Protein AF-A0A4S4K794-F1 (afdb_monomer_lite)

Organism: NCBI:txid98765

InterPro domains:
  IPR007219 Xylanolytic transcriptional activator, regulatory domain [PF04082] (13-177)
  IPR050987 ABC-transporter-regulating transcription factor-like [PTHR46910] (2-176)

pLDDT: mean 81.68, std 15.56, range [37.38, 98.31]

Secondary structure (DSSP, 8-state):
-PPPTTTHHHHHHHHHHHTTTTS--S-HHHHHHHHHTTGGGT-HHHHHHHHHHHHHHGGG---GGGSPPGGGGSS--PPP-------TTGGGGTTHHHHTT--HHHHTTSSSP-HHHHHHHHHHHHHHHTTT-HHHHHHHHHHHHHHHHHTTTT-GGGGTTS-HHHHHHHHHHHHHHHHHHHHHHHTT--

Radius of gyration: 17.16 Å; chains: 1; bounding box: 36×40×51 Å

Structure (mmCIF, N/CA/C/O backbone):
data_AF-A0A4S4K794-F1
#
_entry.id   AF-A0A4S4K794-F1
#
loop_
_atom_site.group_PDB
_atom_site.id
_atom_site.type_symbol
_atom_site.label_atom_id
_atom_site.label_alt_id
_atom_site.label_comp_id
_atom_site.label_asym_id
_atom_site.label_entity_id
_atom_site.label_seq_id
_atom_site.pdbx_PDB_ins_code
_atom_site.Cartn_x
_atom_site.Cartn_y
_atom_site.Cartn_z
_atom_site.occupancy
_atom_site.B_iso_or_equiv
_atom_site.auth_seq_id
_atom_site.auth_comp_id
_atom_site.auth_asym_id
_atom_site.auth_atom_id
_atom_site.pdbx_PDB_model_num
ATOM 1 N N . MET A 1 1 ? -5.290 -1.635 -13.253 1.00 85.88 1 MET A N 1
ATOM 2 C CA . MET A 1 1 ? -4.806 -3.000 -13.522 1.00 85.88 1 MET A CA 1
ATOM 3 C C . MET A 1 1 ? -3.869 -3.449 -12.411 1.00 85.88 1 MET A C 1
ATOM 5 O O . MET A 1 1 ? -3.012 -2.671 -11.993 1.00 85.88 1 MET A O 1
ATOM 9 N N . PHE A 1 2 ? -4.048 -4.679 -11.937 1.00 93.44 2 PHE A N 1
ATOM 10 C CA . PHE A 1 2 ? -3.121 -5.330 -11.009 1.00 93.44 2 PHE A CA 1
ATOM 11 C C . PHE A 1 2 ? -1.886 -5.866 -11.757 1.00 93.44 2 PHE A C 1
ATOM 13 O O . PHE A 1 2 ? -1.945 -5.990 -12.984 1.00 93.44 2 PHE A O 1
ATOM 20 N N . PRO A 1 3 ? -0.772 -6.159 -11.058 1.00 94.31 3 PRO A N 1
ATOM 21 C CA . PRO A 1 3 ? 0.341 -6.897 -11.652 1.00 94.31 3 PRO A CA 1
ATOM 22 C C . PRO A 1 3 ? -0.109 -8.253 -12.229 1.00 94.31 3 PRO A C 1
ATOM 24 O O . PRO A 1 3 ? -1.135 -8.785 -11.793 1.00 94.31 3 PRO A O 1
ATOM 27 N N . PRO A 1 4 ? 0.669 -8.846 -13.153 1.00 94.44 4 PRO A N 1
ATOM 28 C CA . PRO A 1 4 ? 0.487 -10.235 -13.568 1.00 94.44 4 PRO A CA 1
ATOM 29 C C . PRO A 1 4 ? 0.382 -11.179 -12.363 1.00 94.44 4 PRO A C 1
ATOM 31 O O . PRO A 1 4 ? 1.095 -11.014 -11.372 1.00 94.44 4 PRO A O 1
ATOM 34 N N . ALA A 1 5 ? -0.522 -12.159 -12.430 1.00 93.88 5 ALA A N 1
ATOM 35 C CA . ALA A 1 5 ? -0.856 -13.011 -11.286 1.00 93.88 5 ALA A CA 1
ATOM 36 C C . ALA A 1 5 ? 0.336 -13.838 -10.770 1.00 93.88 5 ALA A C 1
ATOM 38 O O . ALA A 1 5 ? 0.412 -14.117 -9.577 1.00 93.88 5 ALA A O 1
ATOM 39 N N . ASP A 1 6 ? 1.266 -14.195 -11.655 1.00 96.00 6 ASP A N 1
ATOM 40 C CA . ASP A 1 6 ? 2.525 -14.877 -11.345 1.00 96.00 6 ASP A CA 1
ATOM 41 C C . ASP A 1 6 ? 3.553 -13.958 -10.663 1.00 96.00 6 ASP A C 1
ATOM 43 O O . ASP A 1 6 ? 4.377 -14.432 -9.886 1.00 96.00 6 ASP A O 1
ATOM 47 N N . LEU A 1 7 ? 3.475 -12.643 -10.897 1.00 96.75 7 LEU A N 1
ATOM 48 C CA . LEU A 1 7 ? 4.386 -11.650 -10.325 1.00 96.75 7 LEU A CA 1
ATOM 49 C C . LEU A 1 7 ? 3.938 -11.168 -8.934 1.00 96.75 7 LEU A C 1
ATOM 51 O O . LEU A 1 7 ? 4.774 -10.839 -8.091 1.00 96.75 7 LEU A O 1
ATOM 55 N N . ILE A 1 8 ? 2.625 -11.149 -8.660 1.00 97.75 8 ILE A N 1
ATOM 56 C CA . ILE A 1 8 ? 2.064 -10.683 -7.376 1.00 97.75 8 ILE A CA 1
ATOM 57 C C . ILE A 1 8 ? 2.734 -11.349 -6.155 1.00 97.75 8 ILE A C 1
ATOM 59 O O . ILE A 1 8 ? 3.135 -10.606 -5.255 1.00 97.75 8 ILE A O 1
ATOM 63 N N . PRO A 1 9 ? 2.890 -12.689 -6.076 1.00 98.00 9 PRO A N 1
ATOM 64 C CA . PRO A 1 9 ? 3.476 -13.340 -4.904 1.00 98.00 9 PRO A CA 1
ATOM 65 C C . PRO A 1 9 ? 4.893 -12.851 -4.588 1.00 98.00 9 PRO A C 1
ATOM 67 O O . PRO A 1 9 ? 5.202 -12.592 -3.423 1.00 98.00 9 PRO A O 1
ATOM 70 N N . THR A 1 10 ? 5.725 -12.662 -5.616 1.00 98.31 10 THR A N 1
ATOM 71 C CA . THR A 1 10 ? 7.104 -12.170 -5.486 1.00 98.31 10 THR A CA 1
ATOM 72 C C . THR A 1 10 ? 7.130 -10.758 -4.911 1.00 98.31 10 THR A C 1
ATOM 74 O O . THR A 1 10 ? 7.774 -10.510 -3.892 1.00 98.31 10 THR A O 1
ATOM 77 N N . LEU A 1 11 ? 6.349 -9.843 -5.492 1.00 98.31 11 LEU A N 1
ATOM 78 C CA . LEU A 1 11 ? 6.285 -8.452 -5.032 1.00 98.31 11 LEU A CA 1
ATOM 79 C C . LEU A 1 11 ? 5.747 -8.346 -3.600 1.00 98.31 11 LEU A C 1
ATOM 81 O O . LEU A 1 11 ? 6.266 -7.585 -2.783 1.00 98.31 11 LEU A O 1
ATOM 85 N N . VAL A 1 12 ? 4.717 -9.132 -3.276 1.00 98.31 12 VAL A N 1
ATOM 86 C CA . VAL A 1 12 ? 4.162 -9.201 -1.920 1.00 98.31 12 VAL A CA 1
ATOM 87 C C . VAL A 1 12 ? 5.217 -9.709 -0.936 1.00 98.31 12 VAL A C 1
ATOM 89 O O . VAL A 1 12 ? 5.351 -9.142 0.150 1.00 98.31 12 VAL A O 1
ATOM 92 N N . SER A 1 13 ? 5.985 -10.740 -1.304 1.00 97.81 13 SER A N 1
ATOM 93 C CA . SER A 1 13 ? 7.071 -11.256 -0.465 1.00 97.81 13 SER A CA 1
ATOM 94 C C . SER A 1 13 ? 8.114 -10.178 -0.176 1.00 97.81 13 SER A C 1
ATOM 96 O O . SER A 1 13 ? 8.399 -9.922 0.994 1.00 97.81 13 SER A O 1
ATOM 98 N N . HIS A 1 14 ? 8.595 -9.480 -1.209 1.00 97.81 14 HIS A N 1
ATOM 99 C CA . HIS A 1 14 ? 9.570 -8.398 -1.055 1.00 97.81 14 HIS A CA 1
ATOM 100 C C . HIS A 1 14 ? 9.062 -7.267 -0.162 1.00 97.81 14 HIS A C 1
ATOM 102 O O . HIS A 1 14 ? 9.788 -6.797 0.709 1.00 97.81 14 HIS A O 1
ATOM 108 N N . TYR A 1 15 ? 7.799 -6.856 -0.298 1.00 97.62 15 TYR A N 1
ATOM 109 C CA . TYR A 1 15 ? 7.239 -5.856 0.610 1.00 97.62 15 TYR A CA 1
ATOM 110 C C . TYR A 1 15 ? 7.297 -6.308 2.079 1.00 97.62 15 TYR A C 1
ATOM 112 O O . TYR A 1 15 ? 7.708 -5.542 2.958 1.00 97.62 15 TYR A O 1
ATOM 120 N N . PHE A 1 16 ? 6.877 -7.545 2.364 1.00 97.19 16 PHE A N 1
ATOM 121 C CA . PHE A 1 16 ? 6.859 -8.040 3.739 1.00 97.19 16 PHE A CA 1
ATOM 122 C C . PHE A 1 16 ? 8.261 -8.218 4.323 1.00 97.19 16 PHE A C 1
ATOM 124 O O . PHE A 1 16 ? 8.432 -8.030 5.527 1.00 97.19 16 PHE A O 1
ATOM 131 N N . GLU A 1 17 ? 9.232 -8.555 3.480 1.00 95.94 17 GLU A N 1
ATOM 132 C CA . GLU A 1 17 ? 10.637 -8.725 3.842 1.00 95.94 17 GLU A CA 1
ATOM 133 C C . GLU A 1 17 ? 11.340 -7.383 4.090 1.00 95.94 17 GLU A C 1
ATOM 135 O O . GLU A 1 17 ? 11.885 -7.172 5.172 1.00 95.94 17 GLU A O 1
ATOM 140 N N . PHE A 1 18 ? 11.270 -6.449 3.139 1.00 94.31 18 PHE A N 1
ATOM 141 C CA . PHE A 1 18 ? 12.076 -5.223 3.163 1.00 94.31 18 PHE A CA 1
ATOM 142 C C . PHE A 1 18 ? 11.402 -4.026 3.839 1.00 94.31 18 PHE A C 1
ATOM 144 O O . PHE A 1 18 ? 12.097 -3.126 4.305 1.00 94.31 18 PHE A O 1
ATOM 151 N N . TYR A 1 19 ? 10.067 -3.993 3.928 1.00 92.62 19 TYR A N 1
ATOM 152 C CA . TYR A 1 19 ? 9.346 -2.880 4.560 1.00 92.62 19 TYR A CA 1
ATOM 153 C C . TYR A 1 19 ? 8.616 -3.295 5.827 1.00 92.62 19 TYR A C 1
ATOM 155 O O . TYR A 1 19 ? 8.855 -2.717 6.888 1.00 92.62 19 TYR A O 1
ATOM 163 N N . ASN A 1 20 ? 7.724 -4.285 5.748 1.00 90.44 20 ASN A N 1
ATOM 164 C CA . ASN A 1 20 ? 6.814 -4.579 6.860 1.00 90.44 20 ASN A CA 1
ATOM 165 C C . ASN A 1 20 ? 7.536 -5.119 8.109 1.00 90.44 20 ASN A C 1
ATOM 167 O O . ASN A 1 20 ? 6.989 -5.024 9.206 1.00 90.44 20 ASN A O 1
ATOM 171 N N . GLY A 1 21 ? 8.750 -5.666 7.959 1.00 86.12 21 GLY A N 1
ATOM 172 C CA . GLY A 1 21 ? 9.614 -6.046 9.081 1.00 86.12 21 GLY A CA 1
ATOM 173 C C . GLY A 1 21 ? 10.076 -4.853 9.930 1.00 86.12 21 GLY A C 1
ATOM 174 O O . GLY A 1 21 ? 10.175 -4.976 11.148 1.00 86.12 21 GLY A O 1
ATOM 175 N N . TYR A 1 22 ? 10.288 -3.690 9.306 1.00 85.19 22 TYR A N 1
ATOM 176 C CA . TYR A 1 22 ? 10.718 -2.458 9.980 1.00 85.19 22 TYR A CA 1
ATOM 177 C C . TYR A 1 22 ? 9.545 -1.536 10.319 1.00 85.19 22 TYR A C 1
ATOM 179 O O . TYR A 1 22 ? 9.544 -0.869 11.352 1.00 85.19 22 TYR A O 1
ATOM 187 N N . ILE A 1 23 ? 8.533 -1.498 9.449 1.00 85.50 23 ILE A N 1
ATOM 188 C CA . ILE A 1 23 ? 7.362 -0.631 9.567 1.00 85.50 23 ILE A CA 1
ATOM 189 C C . ILE A 1 23 ? 6.109 -1.508 9.413 1.00 85.50 23 ILE A C 1
ATOM 191 O O . ILE A 1 23 ? 5.589 -1.652 8.304 1.00 85.50 23 ILE A O 1
ATOM 195 N N . PRO A 1 24 ? 5.612 -2.126 10.501 1.00 88.88 24 PRO A N 1
ATOM 196 C CA . PRO A 1 24 ? 4.554 -3.135 10.443 1.00 88.88 24 PRO A CA 1
ATOM 197 C C . PRO A 1 24 ? 3.158 -2.514 10.265 1.00 88.88 24 PRO A C 1
ATOM 199 O O . PRO A 1 24 ? 2.313 -2.581 11.162 1.00 88.88 24 PRO A O 1
ATOM 202 N N . ILE A 1 25 ? 2.920 -1.905 9.099 1.00 91.00 25 ILE A N 1
ATOM 203 C CA . ILE A 1 25 ? 1.642 -1.283 8.709 1.00 91.00 25 ILE A CA 1
ATOM 204 C C . ILE A 1 25 ? 0.558 -2.338 8.461 1.00 91.00 25 ILE A C 1
ATOM 206 O O . ILE A 1 25 ? -0.625 -2.072 8.693 1.00 91.00 25 ILE A O 1
ATOM 210 N N . LEU A 1 26 ? 0.946 -3.533 7.999 1.00 94.69 26 LEU A N 1
ATOM 211 C CA . LEU A 1 26 ? 0.032 -4.609 7.624 1.00 94.69 26 LEU A CA 1
ATOM 212 C C . LEU A 1 26 ? 0.236 -5.860 8.488 1.00 94.69 26 LEU A C 1
ATOM 214 O O . LEU A 1 26 ? 1.354 -6.250 8.838 1.00 94.69 26 LEU A O 1
ATOM 218 N N . HIS A 1 27 ? -0.868 -6.549 8.782 1.00 94.50 27 HIS A N 1
ATOM 219 C CA . HIS A 1 27 ? -0.836 -7.869 9.404 1.00 94.50 27 HIS A CA 1
ATOM 220 C C . HIS A 1 27 ? -0.706 -8.950 8.322 1.00 94.50 27 HIS A C 1
ATOM 222 O O . HIS A 1 27 ? -1.683 -9.279 7.646 1.00 94.50 27 HIS A O 1
ATOM 228 N N . ARG A 1 28 ? 0.504 -9.507 8.156 1.00 94.38 28 ARG A N 1
ATOM 229 C CA . ARG A 1 28 ? 0.846 -10.429 7.055 1.00 94.38 28 ARG A CA 1
ATOM 230 C C . ARG A 1 28 ? -0.139 -11.594 6.871 1.00 94.38 28 ARG A C 1
ATOM 232 O O . ARG A 1 28 ? -0.607 -11.756 5.747 1.00 94.38 28 ARG A O 1
ATOM 239 N N . PRO A 1 29 ? -0.525 -12.365 7.909 1.00 96.00 29 PRO A N 1
ATOM 240 C CA . PRO A 1 29 ? -1.465 -13.475 7.727 1.00 96.00 29 PRO A CA 1
ATOM 241 C C . PRO A 1 29 ? -2.826 -13.037 7.169 1.00 96.00 29 PRO A C 1
ATOM 243 O O . PRO A 1 29 ? -3.352 -13.660 6.254 1.00 96.00 29 PRO A O 1
ATOM 246 N N . LEU A 1 30 ? -3.367 -11.924 7.677 1.00 94.31 30 LEU A N 1
ATOM 247 C CA . LEU A 1 30 ? -4.676 -11.411 7.25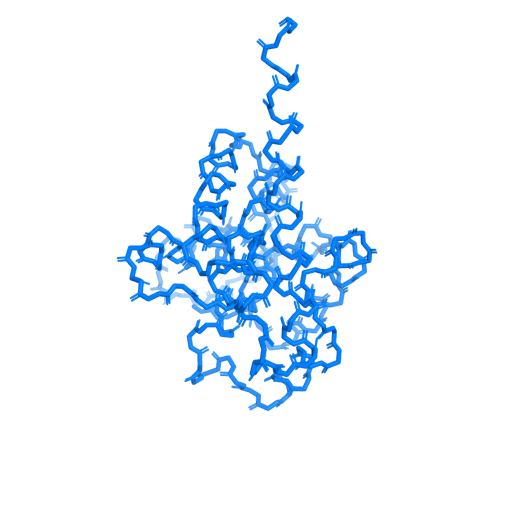8 1.00 94.31 30 LEU A CA 1
ATOM 248 C C . LEU A 1 30 ? -4.633 -10.863 5.826 1.00 94.31 30 LEU A C 1
ATOM 250 O O . LEU A 1 30 ? -5.575 -11.041 5.052 1.00 94.31 30 LEU A O 1
ATOM 254 N N . PHE A 1 31 ? -3.521 -10.218 5.469 1.00 97.50 31 PHE A N 1
ATOM 255 C CA . PHE A 1 31 ? -3.287 -9.748 4.111 1.00 97.50 31 PHE A CA 1
ATOM 256 C C . PHE A 1 31 ? -3.242 -10.916 3.120 1.00 97.50 31 PHE A C 1
ATOM 258 O O . PHE A 1 31 ? -3.941 -10.882 2.110 1.00 97.50 31 PHE A O 1
ATOM 265 N N . LEU A 1 32 ? -2.467 -11.964 3.423 1.00 97.75 32 LEU A N 1
ATOM 266 C CA . LEU A 1 32 ? -2.345 -13.138 2.555 1.00 97.75 32 LEU A CA 1
ATOM 267 C C . LEU A 1 32 ? -3.676 -13.884 2.415 1.00 97.75 32 LEU A C 1
ATOM 269 O O . LEU A 1 32 ? -4.047 -14.236 1.301 1.00 97.75 32 LEU A O 1
ATOM 273 N N . GLN A 1 33 ? -4.439 -14.030 3.501 1.00 97.62 33 GLN A N 1
ATOM 274 C CA . GLN A 1 33 ? -5.786 -14.604 3.451 1.00 97.62 33 GLN A CA 1
ATOM 275 C C . GLN A 1 33 ? -6.720 -13.792 2.538 1.00 97.62 33 GLN A C 1
ATOM 277 O O . GLN A 1 33 ? -7.454 -14.353 1.727 1.00 97.62 33 GLN A O 1
ATOM 282 N N . SER A 1 34 ? -6.679 -12.460 2.638 1.00 97.50 34 SER A N 1
ATOM 283 C CA . SER A 1 34 ? -7.481 -11.572 1.784 1.00 97.50 34 SER A CA 1
ATOM 284 C C . SER A 1 34 ? -7.053 -11.644 0.312 1.00 97.50 34 SER A C 1
ATOM 286 O O . SER A 1 34 ? -7.892 -11.560 -0.589 1.00 97.50 34 SER A O 1
ATOM 288 N N . LEU A 1 35 ? -5.754 -11.826 0.057 1.00 97.75 35 LEU A N 1
ATOM 289 C CA . LEU A 1 35 ? -5.205 -12.011 -1.283 1.00 97.75 35 LEU A CA 1
ATOM 290 C C . LEU A 1 35 ? -5.653 -13.343 -1.897 1.00 97.75 35 LEU A C 1
ATOM 292 O O . LEU A 1 35 ? -6.132 -13.348 -3.031 1.00 97.75 35 LEU A O 1
ATOM 296 N N . GLU A 1 36 ? -5.553 -14.439 -1.144 1.00 97.44 36 GLU A N 1
ATOM 297 C CA . GLU A 1 36 ? -5.994 -15.779 -1.553 1.00 97.44 36 GLU A CA 1
ATOM 298 C C . GLU A 1 36 ? -7.498 -15.812 -1.849 1.00 97.44 36 GLU A C 1
ATOM 300 O O . GLU A 1 36 ? -7.926 -16.340 -2.876 1.00 97.44 36 GLU A O 1
ATOM 305 N N . ALA A 1 37 ? -8.296 -15.132 -1.021 1.00 97.50 37 ALA A N 1
ATOM 306 C CA . ALA A 1 37 ? -9.728 -14.936 -1.240 1.00 97.50 37 ALA A CA 1
ATOM 307 C C . ALA A 1 37 ? -10.058 -14.006 -2.426 1.00 97.50 37 ALA A C 1
ATOM 309 O O . ALA A 1 37 ? -11.228 -13.710 -2.666 1.00 97.50 37 ALA A O 1
ATOM 310 N N . LYS A 1 38 ? -9.049 -13.506 -3.155 1.00 97.00 38 LYS A N 1
ATOM 311 C CA . LYS A 1 38 ? -9.182 -12.562 -4.277 1.00 97.00 38 LYS A CA 1
ATOM 312 C C . LYS A 1 38 ? -9.995 -11.313 -3.931 1.00 97.00 38 LYS A C 1
ATOM 314 O O . LYS A 1 38 ? -10.612 -10.703 -4.803 1.00 97.00 38 LYS A O 1
ATOM 319 N N . ARG A 1 39 ? -9.948 -10.879 -2.666 1.00 97.00 39 ARG A N 1
ATOM 320 C CA . ARG A 1 39 ? -10.695 -9.712 -2.170 1.00 97.00 39 ARG A CA 1
ATOM 321 C C . ARG A 1 39 ? -10.403 -8.449 -2.988 1.00 97.00 39 ARG A C 1
ATOM 323 O O . ARG A 1 39 ? -11.287 -7.630 -3.184 1.00 97.00 39 ARG A O 1
ATOM 330 N N . HIS A 1 40 ? -9.195 -8.336 -3.538 1.00 96.56 40 HIS A N 1
ATOM 331 C CA . HIS A 1 40 ? -8.741 -7.197 -4.343 1.00 96.56 40 HIS A CA 1
ATOM 332 C C . HIS A 1 40 ? -9.523 -6.997 -5.650 1.00 96.56 40 HIS A C 1
ATOM 334 O O . HIS A 1 40 ? -9.422 -5.933 -6.251 1.00 96.56 40 HIS A O 1
ATOM 340 N N . LEU A 1 41 ? -10.292 -7.995 -6.099 1.00 95.44 41 LEU A N 1
ATOM 341 C CA . LEU A 1 41 ? -11.140 -7.887 -7.290 1.00 95.44 41 LEU A CA 1
ATOM 342 C C . LEU A 1 41 ? -12.497 -7.227 -7.009 1.00 95.44 41 LEU A C 1
ATOM 344 O O . LEU A 1 41 ? -13.191 -6.848 -7.951 1.00 95.44 41 LEU A O 1
ATOM 348 N N . HIS A 1 42 ? -12.894 -7.129 -5.737 1.00 94.94 42 HIS A N 1
ATOM 349 C CA . HIS A 1 42 ? -14.242 -6.706 -5.336 1.00 94.94 42 HIS A CA 1
ATOM 350 C C . HIS A 1 42 ? -14.257 -5.697 -4.175 1.00 94.94 42 HIS A C 1
ATOM 352 O O . HIS A 1 42 ? -15.314 -5.173 -3.840 1.00 94.94 42 HIS A O 1
ATOM 358 N N . ASP A 1 43 ? -13.105 -5.431 -3.561 1.00 94.12 43 ASP A N 1
ATOM 359 C CA . ASP A 1 43 ? -12.909 -4.454 -2.494 1.00 94.12 43 ASP A CA 1
ATOM 360 C C . ASP A 1 43 ? -11.831 -3.455 -2.930 1.00 94.12 43 ASP A C 1
ATOM 362 O O . ASP A 1 43 ? -10.642 -3.788 -3.000 1.00 94.12 43 ASP A O 1
ATOM 366 N N . ASP A 1 44 ? -12.259 -2.229 -3.230 1.00 92.12 44 ASP A N 1
ATOM 367 C CA . ASP A 1 44 ? -11.392 -1.158 -3.727 1.00 92.12 44 ASP A CA 1
ATOM 368 C C . ASP A 1 44 ? -10.325 -0.731 -2.708 1.00 92.12 44 ASP A C 1
ATOM 370 O O . ASP A 1 44 ? -9.244 -0.264 -3.092 1.00 92.12 44 ASP A O 1
ATOM 374 N N . ASP A 1 45 ? -10.604 -0.871 -1.412 1.00 92.56 45 ASP A N 1
ATOM 375 C CA . ASP A 1 45 ? -9.692 -0.485 -0.338 1.00 92.56 45 ASP A CA 1
ATOM 376 C C . ASP A 1 45 ? -8.554 -1.487 -0.242 1.00 92.56 45 ASP A C 1
ATOM 378 O O . ASP A 1 45 ? -7.378 -1.117 -0.338 1.00 92.56 45 ASP A O 1
ATOM 382 N N . PHE A 1 46 ? -8.896 -2.774 -0.166 1.00 96.00 46 PHE A N 1
ATOM 383 C CA . PHE A 1 46 ? -7.891 -3.829 -0.197 1.00 96.00 46 PHE A CA 1
ATOM 384 C C . PHE A 1 46 ? -7.148 -3.859 -1.540 1.00 96.00 46 PHE A C 1
ATOM 386 O O . PHE A 1 46 ? -5.931 -4.050 -1.562 1.00 96.00 46 PHE A O 1
ATOM 393 N N . GLY A 1 47 ? -7.838 -3.599 -2.654 1.00 96.6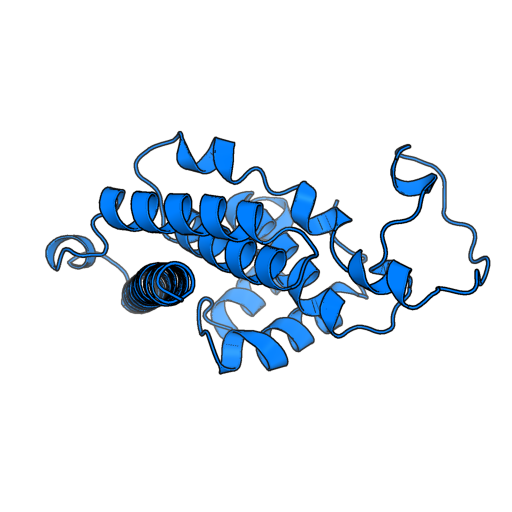2 47 GLY A N 1
ATOM 394 C CA . GLY A 1 47 ? -7.219 -3.442 -3.969 1.00 96.62 47 GLY A CA 1
ATOM 395 C C . GLY A 1 47 ? -6.179 -2.318 -3.996 1.00 96.62 47 GLY A C 1
ATOM 396 O O . GLY A 1 47 ? -5.068 -2.512 -4.492 1.00 96.62 47 GLY A O 1
ATOM 397 N N . SER A 1 48 ? -6.487 -1.171 -3.384 1.00 96.25 48 SER A N 1
ATOM 398 C CA . SER A 1 48 ? -5.549 -0.047 -3.258 1.00 96.25 48 SER A CA 1
ATOM 399 C C . SER A 1 48 ? -4.329 -0.411 -2.406 1.00 96.25 48 SER A C 1
ATOM 401 O O . SER A 1 48 ? -3.201 -0.088 -2.781 1.00 96.25 48 SER A O 1
ATOM 403 N N . VAL A 1 49 ? -4.527 -1.123 -1.291 1.00 97.19 49 VAL A N 1
ATOM 404 C CA . VAL A 1 49 ? -3.414 -1.614 -0.461 1.00 97.19 49 VAL A CA 1
ATOM 405 C C . VAL A 1 49 ? -2.546 -2.604 -1.234 1.00 97.19 49 VAL A C 1
ATOM 407 O O . VAL A 1 49 ? -1.326 -2.464 -1.212 1.00 97.19 49 VAL A O 1
ATOM 410 N N . LEU A 1 50 ? -3.139 -3.566 -1.948 1.00 98.31 50 LEU A N 1
ATOM 411 C CA . LEU A 1 50 ? -2.386 -4.533 -2.750 1.00 98.31 50 LEU A CA 1
ATOM 412 C C . LEU A 1 50 ? -1.541 -3.835 -3.823 1.00 98.31 50 LEU A C 1
ATOM 414 O O . LEU A 1 50 ? -0.369 -4.165 -3.973 1.00 98.31 50 LEU A O 1
ATOM 418 N N . LEU A 1 51 ? -2.093 -2.841 -4.527 1.00 98.12 51 LEU A N 1
ATOM 419 C CA . LEU A 1 51 ? -1.340 -2.066 -5.520 1.00 98.12 51 LEU A CA 1
ATOM 420 C C . LEU A 1 51 ? -0.124 -1.365 -4.903 1.00 98.12 51 LEU A C 1
ATOM 422 O O . LEU A 1 51 ? 0.953 -1.397 -5.494 1.00 98.12 51 LEU A O 1
ATOM 426 N N . LEU A 1 52 ? -0.267 -0.774 -3.712 1.00 97.62 52 LEU A N 1
ATOM 427 C CA . LEU A 1 52 ? 0.849 -0.130 -3.012 1.00 97.62 52 LEU A CA 1
ATOM 428 C C . LEU A 1 52 ? 1.878 -1.136 -2.493 1.00 97.62 52 LEU A C 1
ATOM 430 O O . LEU A 1 52 ? 3.076 -0.880 -2.592 1.00 97.62 52 LEU A O 1
ATOM 434 N N . VAL A 1 53 ? 1.432 -2.285 -1.983 1.00 98.19 53 VAL A N 1
ATOM 435 C CA . VAL A 1 53 ? 2.309 -3.398 -1.591 1.00 98.19 53 VAL A CA 1
ATOM 436 C C . VAL A 1 53 ? 3.133 -3.862 -2.789 1.00 98.19 53 VAL A C 1
ATOM 438 O O . VAL A 1 53 ? 4.351 -3.977 -2.685 1.00 98.19 53 VAL A O 1
ATOM 441 N N . CYS A 1 54 ? 2.500 -4.050 -3.947 1.00 98.25 54 CYS A N 1
ATOM 442 C CA . CYS A 1 54 ? 3.196 -4.424 -5.172 1.00 98.25 54 CYS A CA 1
ATOM 443 C C . CYS A 1 54 ? 4.138 -3.319 -5.669 1.00 98.25 54 CYS A C 1
ATOM 445 O O . CYS A 1 54 ? 5.247 -3.623 -6.099 1.00 98.25 54 CYS A O 1
ATOM 447 N N . ALA A 1 55 ? 3.741 -2.046 -5.576 1.00 96.62 55 ALA A N 1
ATOM 448 C CA . ALA A 1 55 ? 4.589 -0.915 -5.953 1.00 96.62 55 ALA A CA 1
ATOM 449 C C . ALA A 1 55 ? 5.846 -0.809 -5.076 1.00 96.62 55 ALA A C 1
ATOM 451 O O . ALA A 1 55 ? 6.930 -0.524 -5.574 1.00 96.62 55 ALA A O 1
ATOM 452 N N . LEU A 1 56 ? 5.719 -1.065 -3.776 1.00 96.50 56 LEU A N 1
ATOM 453 C CA . LEU A 1 56 ? 6.851 -1.110 -2.853 1.00 96.50 56 LEU A CA 1
ATOM 454 C C . LEU A 1 56 ? 7.734 -2.337 -3.106 1.00 96.50 56 LEU A C 1
ATOM 456 O O . LEU A 1 56 ? 8.948 -2.198 -3.213 1.00 96.50 56 LEU A O 1
ATOM 460 N N . GLY A 1 57 ? 7.138 -3.522 -3.262 1.00 96.94 57 GLY A N 1
ATOM 461 C CA . GLY A 1 57 ? 7.871 -4.753 -3.568 1.00 96.94 57 GLY A CA 1
ATOM 462 C C . GLY A 1 57 ? 8.653 -4.692 -4.881 1.00 96.94 57 GLY A C 1
ATOM 463 O O . GLY A 1 57 ? 9.739 -5.254 -4.975 1.00 96.94 57 GLY A O 1
ATOM 464 N N . ALA A 1 58 ? 8.147 -3.944 -5.866 1.00 96.19 58 ALA A N 1
ATOM 465 C CA . ALA A 1 58 ? 8.812 -3.707 -7.146 1.00 96.19 58 ALA A CA 1
ATOM 466 C C . ALA A 1 58 ? 10.209 -3.097 -7.017 1.00 96.19 58 ALA A C 1
ATOM 468 O O . ALA A 1 58 ? 11.045 -3.319 -7.882 1.00 96.19 58 ALA A O 1
ATOM 469 N N . ARG A 1 59 ? 10.474 -2.342 -5.945 1.00 92.88 59 ARG A N 1
ATOM 470 C CA . ARG A 1 59 ? 11.776 -1.701 -5.699 1.00 92.88 59 ARG A CA 1
ATOM 471 C C . ARG A 1 59 ? 12.908 -2.696 -5.441 1.00 92.88 59 ARG A C 1
ATOM 473 O O . ARG A 1 59 ? 14.064 -2.298 -5.477 1.00 92.88 59 ARG A O 1
ATOM 480 N N . PHE A 1 60 ? 12.562 -3.951 -5.174 1.00 94.44 60 PHE A N 1
ATOM 481 C CA . PHE A 1 60 ? 13.486 -5.041 -4.864 1.00 94.44 60 PHE A CA 1
ATOM 482 C C . PHE A 1 60 ? 13.332 -6.208 -5.844 1.00 94.44 60 PHE A C 1
ATOM 484 O O . PHE A 1 60 ? 13.691 -7.334 -5.518 1.00 94.44 60 PHE A O 1
ATOM 491 N N . CYS A 1 61 ? 12.724 -5.962 -7.006 1.00 94.44 61 CYS A N 1
ATOM 492 C CA . CYS A 1 61 ? 12.436 -6.982 -8.000 1.00 94.44 61 CYS A CA 1
ATOM 493 C C . CYS A 1 61 ? 13.177 -6.660 -9.295 1.00 94.44 61 CYS A C 1
ATOM 495 O O . CYS A 1 61 ? 12.971 -5.586 -9.852 1.00 94.44 61 CYS A O 1
ATOM 497 N N . ASP A 1 62 ? 13.952 -7.619 -9.798 1.00 92.81 62 ASP A N 1
ATOM 498 C CA . ASP A 1 62 ? 14.730 -7.480 -11.037 1.00 92.81 62 ASP A CA 1
ATOM 499 C C . ASP A 1 62 ? 13.921 -7.845 -12.300 1.00 92.81 62 ASP A C 1
ATOM 501 O O . ASP A 1 62 ? 14.469 -7.978 -13.391 1.00 92.81 62 ASP A O 1
ATOM 505 N N . ASP A 1 63 ? 12.603 -8.034 -12.177 1.00 93.00 63 ASP A N 1
ATOM 506 C CA . ASP A 1 63 ? 11.726 -8.356 -13.305 1.00 93.00 63 ASP A CA 1
ATOM 507 C C . ASP A 1 63 ? 11.369 -7.079 -14.093 1.00 93.00 63 ASP A C 1
ATOM 509 O O . ASP A 1 63 ? 10.669 -6.214 -13.557 1.00 93.00 63 ASP A O 1
ATOM 513 N N . PRO A 1 64 ? 11.740 -6.943 -15.382 1.00 91.50 64 PRO A N 1
ATOM 514 C CA . PRO A 1 64 ? 11.472 -5.732 -16.163 1.00 91.50 64 PRO A CA 1
ATOM 515 C C . PRO A 1 64 ? 9.986 -5.354 -16.261 1.00 91.50 64 PRO A C 1
ATOM 517 O O . PRO A 1 64 ? 9.656 -4.195 -16.536 1.00 91.50 64 PRO A O 1
ATOM 520 N N . ARG A 1 65 ? 9.059 -6.291 -16.001 1.00 91.81 65 ARG A N 1
ATOM 521 C CA . ARG A 1 65 ? 7.612 -6.026 -15.956 1.00 91.81 65 ARG A CA 1
ATOM 522 C C . ARG A 1 65 ? 7.227 -5.052 -14.847 1.00 91.81 65 ARG A C 1
ATOM 524 O O . ARG A 1 65 ? 6.115 -4.521 -14.903 1.00 91.81 65 ARG A O 1
ATOM 531 N N . VAL A 1 66 ? 8.088 -4.781 -13.862 1.00 93.94 66 VAL A N 1
ATOM 532 C CA . VAL A 1 66 ? 7.812 -3.775 -12.821 1.00 93.94 66 VAL A CA 1
ATOM 533 C C . VAL A 1 66 ? 8.015 -2.335 -13.291 1.00 93.94 66 VAL A C 1
ATOM 535 O O . VAL A 1 66 ? 7.504 -1.408 -12.657 1.00 93.94 66 VAL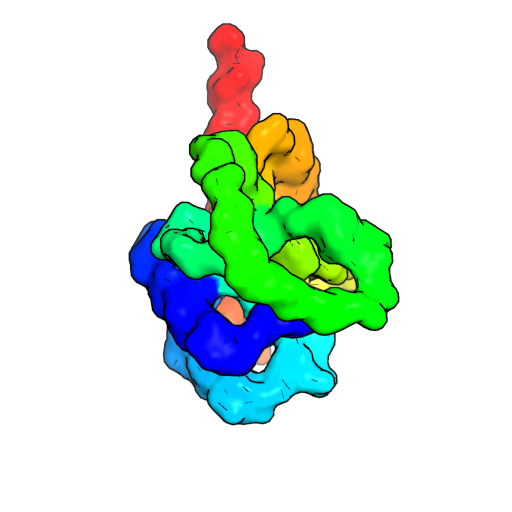 A O 1
ATOM 538 N N . LEU A 1 67 ? 8.739 -2.143 -14.393 1.00 91.38 67 LEU A N 1
ATOM 539 C CA . LEU A 1 67 ? 9.113 -0.834 -14.912 1.00 91.38 67 LEU A CA 1
ATOM 540 C C . LEU A 1 67 ? 7.939 -0.155 -15.624 1.00 91.38 67 LEU A C 1
ATOM 542 O O . LEU A 1 67 ? 7.010 -0.812 -16.116 1.00 91.38 67 LEU A O 1
ATOM 546 N N . TRP A 1 68 ? 7.982 1.176 -15.658 1.00 84.25 68 TRP A N 1
ATOM 547 C CA . TRP A 1 68 ? 7.085 1.992 -16.471 1.00 84.25 68 TRP A CA 1
ATOM 548 C C . TRP A 1 68 ? 7.670 2.135 -17.879 1.00 84.25 68 TRP A C 1
ATOM 550 O O . TRP A 1 68 ? 8.748 2.707 -18.039 1.00 84.25 68 TRP A O 1
ATOM 560 N N . ARG A 1 69 ? 6.966 1.647 -18.902 1.00 78.94 69 ARG A N 1
ATOM 561 C CA . ARG A 1 69 ? 7.393 1.754 -20.306 1.00 78.94 69 ARG A CA 1
ATOM 562 C C . ARG A 1 69 ? 6.644 2.874 -21.016 1.00 78.94 69 ARG A C 1
ATOM 564 O O . ARG A 1 69 ? 5.515 3.209 -20.672 1.00 78.94 69 ARG A O 1
ATOM 571 N N . GLU A 1 70 ? 7.251 3.462 -22.043 1.00 59.22 70 GLU A N 1
ATOM 572 C CA . GLU A 1 70 ? 6.615 4.539 -22.812 1.00 59.22 70 GLU A CA 1
ATOM 573 C C . GLU A 1 70 ? 5.306 4.087 -23.492 1.00 59.22 70 GLU A C 1
ATOM 575 O O . GLU A 1 70 ? 4.352 4.863 -23.545 1.00 59.22 70 GLU A O 1
ATOM 580 N N . GLY A 1 71 ? 5.211 2.806 -23.872 1.00 55.97 71 GLY A N 1
ATOM 581 C CA . GLY A 1 71 ? 3.980 2.167 -24.355 1.00 55.97 71 GLY A CA 1
ATOM 582 C C . GLY A 1 71 ? 2.875 2.000 -23.300 1.00 55.97 71 GLY A C 1
ATOM 583 O O . GLY A 1 71 ? 1.714 1.866 -23.666 1.00 55.97 71 GLY A O 1
ATOM 584 N N . ASP A 1 72 ? 3.180 2.105 -21.999 1.00 58.91 72 ASP A N 1
ATOM 585 C CA . ASP A 1 72 ? 2.166 2.055 -20.930 1.00 58.91 72 ASP A CA 1
ATOM 586 C C . ASP A 1 72 ? 1.299 3.335 -20.886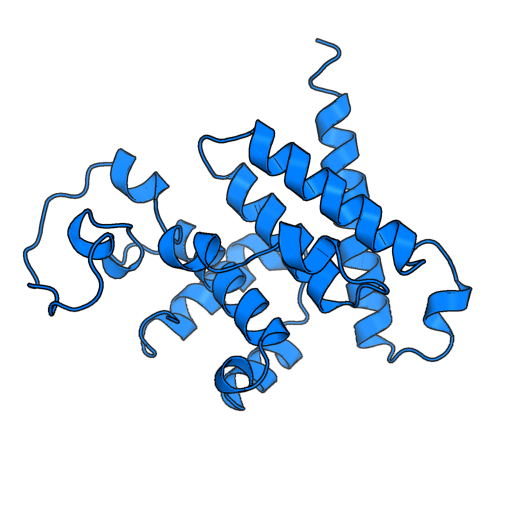 1.00 58.91 72 ASP A C 1
ATOM 588 O O . ASP A 1 72 ? 0.284 3.381 -20.183 1.00 58.91 72 ASP A O 1
ATOM 592 N N . LYS A 1 73 ? 1.672 4.384 -21.640 1.00 53.44 73 LYS A N 1
ATOM 593 C CA . LYS A 1 73 ? 0.863 5.604 -21.821 1.00 53.44 73 LYS A CA 1
ATOM 594 C C . LYS A 1 73 ? -0.405 5.344 -22.649 1.00 53.44 73 LYS A C 1
ATOM 596 O O . LYS A 1 73 ? -1.392 6.056 -22.462 1.00 53.44 73 LYS A O 1
ATOM 601 N N . GLU A 1 74 ? -0.408 4.329 -23.515 1.00 46.72 74 GLU A N 1
ATOM 602 C CA . GLU A 1 74 ? -1.527 3.983 -24.398 1.00 46.72 74 GLU A CA 1
ATOM 603 C C . GLU A 1 74 ? -2.045 2.578 -24.061 1.00 46.72 74 GLU A C 1
ATOM 605 O O . GLU A 1 74 ? -1.461 1.559 -24.414 1.00 46.72 74 GLU A O 1
ATOM 610 N N . GLN A 1 75 ? -3.157 2.510 -23.327 1.00 43.44 75 GLN A N 1
ATOM 611 C CA . GLN A 1 75 ? -3.814 1.245 -22.998 1.00 43.44 75 GLN A CA 1
ATOM 612 C C . GLN A 1 75 ? -4.123 0.433 -24.271 1.00 43.44 75 GLN A C 1
ATOM 614 O O . GLN A 1 75 ? -4.938 0.862 -25.085 1.00 43.44 75 GLN A O 1
ATOM 619 N N . GLY A 1 76 ? -3.557 -0.777 -24.378 1.00 40.53 76 GLY A N 1
ATOM 620 C CA . GLY A 1 76 ? -4.144 -1.861 -25.174 1.00 40.53 76 GLY A CA 1
ATOM 621 C C . GLY A 1 76 ? -3.366 -2.386 -26.383 1.00 40.53 76 GLY A C 1
ATOM 622 O O . GLY A 1 76 ? -4.006 -2.713 -27.380 1.00 40.53 76 GLY A O 1
ATOM 623 N N . LYS A 1 77 ? -2.037 -2.536 -26.324 1.00 37.38 77 LYS A N 1
ATOM 624 C CA . LYS A 1 77 ? -1.332 -3.431 -27.257 1.00 37.38 77 LYS A CA 1
ATOM 625 C C . LYS A 1 77 ? -0.340 -4.335 -26.541 1.00 37.38 77 LYS A C 1
ATOM 627 O O . LYS A 1 77 ? 0.439 -3.876 -25.713 1.00 37.38 77 LYS A O 1
ATOM 632 N N . ASP A 1 78 ? -0.450 -5.616 -26.874 1.00 42.38 78 ASP A N 1
ATOM 633 C CA . ASP A 1 78 ? 0.344 -6.729 -26.373 1.00 42.38 78 ASP A CA 1
ATOM 634 C C . ASP A 1 78 ? 1.838 -6.393 -26.407 1.00 42.38 78 ASP A C 1
ATOM 636 O O . ASP A 1 78 ? 2.366 -5.947 -27.428 1.00 42.38 78 ASP A O 1
ATOM 640 N N . GLY A 1 79 ? 2.496 -6.553 -25.257 1.00 44.50 79 GLY A N 1
ATOM 641 C CA . GLY A 1 79 ? 3.917 -6.270 -25.107 1.00 44.50 79 GLY A CA 1
ATOM 642 C C . GLY A 1 79 ? 4.737 -7.226 -25.964 1.00 44.50 79 GLY A C 1
ATOM 643 O O . GLY A 1 79 ? 4.633 -8.437 -25.794 1.00 44.50 79 GLY A O 1
ATOM 644 N N . SER A 1 80 ? 5.546 -6.683 -26.873 1.00 44.16 80 SER A N 1
ATOM 645 C CA . SER A 1 80 ? 6.649 -7.440 -27.447 1.00 44.16 80 SER A CA 1
ATOM 646 C C . SER A 1 80 ? 7.722 -7.635 -26.373 1.00 44.16 80 SER A C 1
ATOM 648 O O . SER A 1 80 ? 8.086 -6.699 -25.652 1.00 44.16 80 SER A O 1
ATOM 650 N N . ASP A 1 81 ? 8.204 -8.871 -26.261 1.00 47.97 81 ASP A N 1
ATOM 651 C CA . ASP A 1 81 ? 9.312 -9.300 -25.401 1.00 47.97 81 ASP A CA 1
ATOM 652 C C . ASP A 1 81 ? 10.667 -8.831 -25.963 1.00 47.97 81 ASP A C 1
ATOM 654 O O . ASP A 1 81 ? 11.624 -9.598 -26.043 1.00 47.97 81 ASP A O 1
ATOM 658 N N . ASP A 1 82 ? 10.761 -7.574 -26.398 1.00 46.91 82 ASP A N 1
ATOM 659 C CA . ASP A 1 82 ? 12.037 -7.022 -26.834 1.00 46.91 82 ASP A CA 1
ATOM 660 C C . ASP A 1 82 ? 12.855 -6.658 -25.587 1.00 46.91 82 ASP A C 1
ATOM 662 O O . ASP A 1 82 ? 12.492 -5.771 -24.803 1.00 46.91 82 ASP A O 1
ATOM 666 N N . GLU A 1 83 ? 13.949 -7.396 -25.387 1.00 50.75 83 GLU A N 1
ATOM 667 C CA . GLU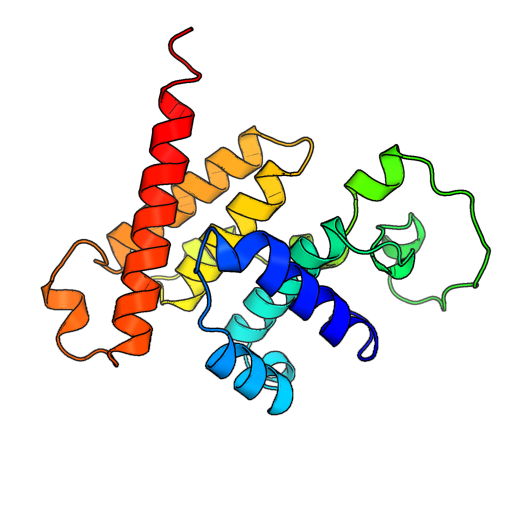 A 1 83 ? 14.991 -7.156 -24.387 1.00 50.75 83 GLU A CA 1
ATOM 668 C C . GLU A 1 83 ? 15.660 -5.799 -24.657 1.00 50.75 83 GLU A C 1
ATOM 670 O O . GLU A 1 83 ? 16.706 -5.692 -25.293 1.00 50.75 83 GLU A O 1
ATOM 675 N N . MET A 1 84 ? 15.015 -4.722 -24.217 1.00 50.53 84 MET A N 1
ATOM 676 C CA . MET A 1 84 ? 15.592 -3.384 -24.234 1.00 50.53 84 MET A CA 1
ATOM 677 C C . MET A 1 84 ? 16.527 -3.238 -23.033 1.00 50.53 84 MET A C 1
ATOM 679 O O . MET A 1 84 ? 16.121 -3.524 -21.904 1.00 50.53 84 MET A O 1
ATOM 683 N N . GLU A 1 85 ? 17.761 -2.787 -23.267 1.00 53.88 85 GLU A N 1
ATOM 684 C CA . GLU A 1 85 ? 18.699 -2.437 -22.198 1.00 53.88 85 GLU A CA 1
ATOM 685 C C . GLU A 1 85 ? 18.040 -1.419 -21.255 1.00 53.88 85 GLU A C 1
ATOM 687 O O . GLU A 1 85 ? 17.684 -0.309 -21.655 1.00 53.88 85 GLU A O 1
ATOM 692 N N . VAL A 1 86 ? 17.826 -1.825 -20.003 1.00 58.53 86 VAL A N 1
ATOM 693 C CA . VAL A 1 86 ? 17.287 -0.962 -18.951 1.00 58.53 86 VAL A CA 1
ATOM 694 C C . VAL A 1 86 ? 18.464 -0.232 -18.320 1.00 58.53 86 VAL A C 1
ATOM 696 O O . VAL A 1 86 ? 19.320 -0.867 -17.706 1.00 58.53 86 VAL A O 1
ATOM 699 N N . ASP A 1 87 ? 18.516 1.091 -18.467 1.00 62.47 87 ASP A N 1
ATOM 700 C CA . ASP A 1 87 ? 19.477 1.907 -17.729 1.00 62.47 87 ASP A CA 1
ATOM 701 C C . ASP A 1 87 ? 19.126 1.961 -16.228 1.00 62.47 87 ASP A C 1
ATOM 703 O O . ASP A 1 87 ? 17.988 1.718 -15.815 1.00 62.47 87 ASP A O 1
ATOM 707 N N . ASP A 1 88 ? 20.099 2.301 -15.379 1.00 63.38 88 ASP A N 1
ATOM 708 C CA . ASP A 1 88 ? 19.881 2.427 -13.927 1.00 63.38 88 ASP A CA 1
ATOM 709 C C . ASP A 1 88 ? 18.743 3.414 -13.587 1.00 63.38 88 ASP A C 1
ATOM 711 O O . ASP A 1 88 ? 18.055 3.272 -12.573 1.00 63.38 88 ASP A O 1
ATOM 715 N N . ALA A 1 89 ? 18.493 4.393 -14.465 1.00 66.69 89 ALA A N 1
ATOM 716 C CA . ALA A 1 89 ? 17.431 5.378 -14.304 1.00 66.69 89 ALA A CA 1
ATOM 717 C C . ALA A 1 89 ? 16.023 4.769 -14.457 1.00 66.69 89 ALA A C 1
ATOM 719 O O . ALA A 1 89 ? 15.094 5.189 -13.755 1.00 66.69 89 ALA A O 1
ATOM 720 N N . GLY A 1 90 ? 15.857 3.752 -15.307 1.00 75.31 90 GLY A N 1
ATOM 721 C CA . GLY A 1 90 ? 14.604 3.027 -15.505 1.00 75.31 90 GLY A CA 1
ATOM 722 C C . GLY A 1 90 ? 14.078 2.393 -14.218 1.00 75.31 90 GLY A C 1
ATOM 723 O O . GLY A 1 90 ? 12.878 2.484 -13.931 1.00 75.31 90 GLY A O 1
ATOM 724 N N . TRP A 1 91 ? 14.962 1.850 -13.377 1.00 85.56 91 TRP A N 1
ATOM 725 C CA . TRP A 1 91 ? 14.604 1.209 -12.104 1.00 85.56 91 TRP A CA 1
ATOM 726 C C . TRP A 1 91 ? 14.000 2.175 -11.078 1.00 85.56 91 TRP A C 1
ATOM 728 O O . TRP A 1 91 ? 13.216 1.767 -10.215 1.00 85.56 91 TRP A O 1
ATOM 738 N N . HIS A 1 92 ? 14.231 3.486 -11.212 1.00 84.25 92 HIS A N 1
ATOM 739 C CA . HIS A 1 92 ? 13.527 4.481 -10.397 1.00 84.25 92 HIS A CA 1
ATOM 740 C C . HIS A 1 92 ? 12.012 4.517 -10.664 1.00 84.25 92 HIS A C 1
ATOM 742 O O . HIS A 1 92 ? 11.252 4.972 -9.799 1.00 84.25 92 HIS A O 1
ATOM 748 N N . SER A 1 93 ? 11.558 3.995 -11.807 1.00 87.00 93 SER A N 1
ATOM 749 C CA . SER A 1 93 ? 10.141 3.874 -12.162 1.00 87.00 93 SER A CA 1
ATOM 750 C C . SER A 1 93 ? 9.472 2.589 -11.658 1.00 87.00 93 SER A C 1
ATOM 752 O O . SER A 1 93 ? 8.255 2.447 -11.805 1.00 87.00 93 SER A O 1
ATOM 754 N N . ALA A 1 94 ? 10.225 1.666 -11.048 1.00 92.44 94 ALA A N 1
ATOM 755 C CA . ALA A 1 94 ? 9.705 0.383 -10.589 1.00 92.44 94 ALA A CA 1
ATOM 756 C C . ALA A 1 94 ? 8.475 0.560 -9.681 1.00 92.44 94 ALA A C 1
ATOM 758 O O . ALA A 1 94 ? 8.515 1.261 -8.665 1.00 92.44 94 ALA A O 1
ATOM 759 N N . GLY A 1 95 ? 7.360 -0.060 -10.077 1.00 93.62 95 GLY A N 1
ATOM 760 C CA . GLY A 1 95 ? 6.087 -0.004 -9.356 1.00 93.62 95 GLY A CA 1
ATOM 761 C C . GLY A 1 95 ? 5.233 1.241 -9.623 1.00 93.62 95 GLY A C 1
ATOM 762 O O . GLY A 1 95 ? 4.088 1.299 -9.159 1.00 93.62 95 GLY A O 1
ATOM 763 N N . TRP A 1 96 ? 5.719 2.214 -10.406 1.00 91.69 96 TRP A N 1
ATOM 764 C CA . TRP A 1 96 ? 5.030 3.492 -10.638 1.00 91.69 96 TRP A CA 1
ATOM 765 C C . TRP A 1 96 ? 3.629 3.299 -11.211 1.00 91.69 96 TRP A C 1
ATOM 767 O O . TRP A 1 96 ? 2.677 3.895 -10.707 1.00 91.69 96 TRP A O 1
ATOM 777 N N . LYS A 1 97 ? 3.469 2.389 -12.180 1.00 91.62 97 LYS A N 1
ATOM 778 C CA . LYS A 1 97 ? 2.160 2.089 -12.783 1.00 91.62 97 LYS A CA 1
ATOM 779 C C . LYS A 1 97 ? 1.111 1.596 -11.800 1.00 91.62 97 LYS A C 1
ATOM 781 O O . LYS A 1 97 ? -0.073 1.790 -12.055 1.00 91.62 97 LYS A O 1
ATOM 786 N N . TRP A 1 98 ? 1.499 0.962 -10.697 1.00 94.56 98 TRP A N 1
ATOM 787 C CA . TRP A 1 98 ? 0.555 0.519 -9.666 1.00 94.56 98 TRP A CA 1
ATOM 788 C C . TRP A 1 98 ? 0.307 1.614 -8.637 1.00 94.56 98 TRP A C 1
ATOM 790 O O . TRP A 1 98 ? -0.840 1.832 -8.251 1.00 94.56 98 TRP A O 1
ATOM 800 N N . PHE A 1 99 ? 1.348 2.366 -8.279 1.00 93.69 99 PHE A N 1
ATOM 801 C CA . PHE A 1 99 ? 1.237 3.509 -7.381 1.00 93.69 99 PHE A CA 1
ATOM 802 C C . PHE A 1 99 ? 0.260 4.578 -7.902 1.00 93.69 99 PHE A C 1
ATOM 804 O O . PHE A 1 99 ? -0.659 4.967 -7.182 1.00 93.69 99 PHE A O 1
ATOM 811 N N . ILE A 1 100 ? 0.392 5.016 -9.162 1.00 90.75 100 ILE A N 1
ATOM 812 C CA . ILE A 1 100 ? -0.416 6.128 -9.708 1.00 90.75 100 ILE A CA 1
ATOM 813 C C . ILE A 1 100 ? -1.917 5.838 -9.792 1.00 90.75 100 ILE A C 1
ATOM 815 O O . ILE A 1 100 ? -2.725 6.757 -9.925 1.00 90.75 100 ILE A O 1
ATOM 819 N N . GLN A 1 101 ? -2.309 4.566 -9.729 1.00 91.94 101 GLN A N 1
ATOM 820 C CA . GLN A 1 101 ? -3.717 4.178 -9.740 1.00 91.94 101 GLN A CA 1
ATOM 821 C C . GLN A 1 101 ? -4.412 4.525 -8.417 1.00 91.94 101 GLN A C 1
ATOM 823 O O . GLN A 1 101 ? -5.635 4.689 -8.383 1.00 91.94 101 GLN A O 1
ATOM 828 N N . VAL A 1 102 ? -3.651 4.667 -7.329 1.00 91.56 102 VAL A N 1
ATOM 829 C CA . VAL A 1 102 ? -4.194 4.881 -5.990 1.00 91.56 102 VAL A CA 1
ATOM 830 C C . VAL A 1 102 ? -4.502 6.358 -5.767 1.00 91.56 102 VAL A C 1
ATOM 832 O O . VAL A 1 102 ? -3.630 7.204 -5.582 1.00 91.56 102 VAL A O 1
ATOM 835 N N . ARG A 1 103 ? -5.796 6.684 -5.762 1.00 86.19 103 ARG A N 1
ATOM 836 C CA . ARG A 1 103 ? -6.308 8.059 -5.643 1.00 86.19 103 ARG A CA 1
ATOM 837 C C . ARG A 1 103 ? -6.363 8.541 -4.189 1.00 86.19 103 ARG A C 1
ATOM 839 O O . ARG A 1 103 ? -7.436 8.889 -3.695 1.00 86.19 103 ARG A O 1
ATOM 846 N N . LEU A 1 104 ? -5.214 8.587 -3.514 1.00 80.56 104 LEU A N 1
ATOM 847 C CA . LEU A 1 104 ? -5.109 8.963 -2.096 1.00 80.56 104 LEU A CA 1
ATOM 848 C C . LEU A 1 104 ? -5.825 10.285 -1.765 1.00 80.56 104 LEU A C 1
ATOM 850 O O . LEU A 1 104 ? -6.623 10.331 -0.835 1.00 80.56 104 LEU A O 1
ATOM 854 N N . LEU A 1 105 ? -5.585 11.351 -2.538 1.00 76.31 105 LEU A N 1
ATOM 855 C CA . LEU A 1 105 ? -6.176 12.667 -2.254 1.00 76.31 105 LEU A CA 1
ATOM 856 C C . LEU A 1 105 ? -7.708 12.657 -2.321 1.00 76.31 105 LEU A C 1
ATOM 858 O O . LEU A 1 105 ? -8.359 13.338 -1.538 1.00 76.31 105 LEU A O 1
ATOM 862 N N . ARG A 1 106 ? -8.292 11.857 -3.223 1.00 77.19 106 ARG A N 1
ATOM 863 C CA . ARG A 1 106 ? -9.750 11.694 -3.310 1.00 77.19 106 ARG A CA 1
ATOM 864 C C . ARG A 1 106 ? -10.295 10.983 -2.072 1.00 77.19 106 ARG A C 1
ATOM 866 O O . ARG A 1 106 ? -11.335 11.384 -1.567 1.00 77.19 106 ARG A O 1
ATOM 873 N N . ARG A 1 107 ? -9.599 9.946 -1.598 1.00 75.06 107 ARG A N 1
ATOM 874 C CA . ARG A 1 107 ? -9.981 9.181 -0.398 1.00 75.06 107 ARG A CA 1
ATOM 875 C C . ARG A 1 107 ? -9.939 10.053 0.855 1.00 75.06 107 ARG A C 1
ATOM 877 O O . ARG A 1 107 ? -10.874 10.042 1.642 1.00 75.06 107 ARG A O 1
ATOM 884 N N . ALA A 1 108 ? -8.924 10.908 0.967 1.00 73.31 108 ALA A N 1
ATOM 885 C CA . ALA A 1 108 ? -8.768 11.815 2.099 1.00 73.31 108 ALA A CA 1
ATOM 886 C C . ALA A 1 108 ? -9.879 12.878 2.243 1.00 73.31 108 ALA A C 1
ATOM 888 O O . ALA A 1 108 ? -9.967 13.532 3.277 1.00 73.31 108 ALA A O 1
ATOM 889 N N . MET A 1 109 ? -10.722 13.063 1.221 1.00 74.00 109 MET A N 1
ATOM 890 C CA . MET A 1 109 ? -11.846 14.006 1.239 1.00 74.00 109 MET A CA 1
ATOM 891 C C . MET A 1 109 ? -13.167 13.386 1.731 1.00 74.00 109 MET A C 1
ATOM 893 O O . MET A 1 109 ? -14.159 14.108 1.821 1.00 74.00 109 MET A O 1
ATOM 897 N N . VAL A 1 110 ? -13.211 12.081 2.038 1.00 74.94 110 VAL A N 1
ATOM 898 C CA . VAL A 1 110 ? -14.436 11.367 2.444 1.00 74.94 110 VAL A CA 1
ATOM 899 C C . VAL A 1 110 ? -14.341 10.916 3.913 1.00 74.94 110 VAL A C 1
ATOM 901 O O . VAL A 1 110 ? -13.730 9.889 4.197 1.00 74.94 110 VAL A O 1
ATOM 904 N N . PRO A 1 111 ? -14.921 11.666 4.868 1.00 69.69 111 PRO A N 1
ATOM 905 C CA . PRO A 1 111 ? -14.937 11.283 6.280 1.00 69.69 111 PRO A CA 1
ATOM 906 C C . PRO A 1 111 ? -16.121 10.356 6.654 1.00 69.69 111 PRO A C 1
ATOM 908 O O . PRO A 1 111 ? -17.178 10.440 6.023 1.00 69.69 111 PRO A O 1
ATOM 911 N N . PRO A 1 112 ? -16.009 9.554 7.739 1.00 70.50 112 PRO A N 1
ATOM 912 C CA . PRO A 1 112 ? -14.806 9.347 8.550 1.00 70.50 112 PRO A CA 1
ATOM 913 C C . PRO A 1 112 ? -13.838 8.343 7.891 1.00 70.50 112 PRO A C 1
ATOM 915 O O . PRO A 1 112 ? -14.297 7.331 7.361 1.00 70.50 112 PRO A O 1
ATOM 918 N N . PRO A 1 113 ? -12.513 8.580 7.947 1.00 78.06 113 PRO A N 1
ATOM 919 C CA . PRO A 1 113 ? -11.540 7.666 7.358 1.00 78.06 113 PRO A CA 1
ATOM 920 C C . PRO A 1 113 ? -11.420 6.366 8.161 1.00 78.06 113 PRO A C 1
ATOM 922 O O . PRO A 1 113 ? -11.516 6.368 9.392 1.00 78.06 113 PRO A O 1
ATOM 925 N N . GLY A 1 114 ? -11.196 5.255 7.461 1.00 83.88 114 GLY A N 1
ATOM 926 C CA . GLY A 1 114 ? -11.026 3.926 8.049 1.00 83.88 114 GLY A CA 1
ATOM 927 C C . GLY A 1 114 ? -9.562 3.509 8.221 1.00 83.88 114 GLY A C 1
ATOM 928 O O . GLY A 1 114 ? -8.624 4.241 7.899 1.00 83.88 114 GLY A O 1
ATOM 929 N N . LEU A 1 115 ? -9.355 2.274 8.695 1.00 86.25 115 LEU A N 1
ATOM 930 C CA . LEU A 1 115 ? -8.021 1.665 8.796 1.00 86.25 115 LEU A CA 1
ATOM 931 C C . LEU A 1 115 ? -7.303 1.640 7.437 1.00 86.25 115 LEU A C 1
ATOM 933 O O . LEU A 1 115 ? -6.117 1.962 7.361 1.00 86.25 115 LEU A O 1
ATOM 937 N N . PHE A 1 116 ? -8.023 1.295 6.367 1.00 89.75 116 PHE A N 1
ATOM 938 C CA . PHE A 1 116 ? -7.452 1.219 5.026 1.00 89.75 116 PHE A CA 1
ATOM 939 C C . PHE A 1 116 ? -6.952 2.569 4.521 1.00 89.75 116 PHE A C 1
ATOM 941 O O . PHE A 1 116 ? -5.857 2.622 3.973 1.00 89.75 116 PHE A O 1
ATOM 948 N N . ASP A 1 117 ? -7.676 3.667 4.747 1.00 89.00 117 ASP A N 1
ATOM 949 C CA . ASP A 1 117 ? -7.229 4.997 4.312 1.00 89.00 117 ASP A CA 1
ATOM 950 C C . ASP A 1 117 ? -5.902 5.386 4.967 1.00 89.00 117 ASP A C 1
ATOM 952 O O . ASP A 1 117 ? -5.002 5.919 4.311 1.00 89.00 117 ASP A O 1
ATOM 956 N N . LEU A 1 118 ? -5.743 5.048 6.249 1.00 87.94 118 LEU A N 1
ATOM 957 C CA . LEU A 1 118 ? -4.506 5.290 6.976 1.00 87.94 118 LEU A CA 1
ATOM 958 C C . LEU A 1 118 ? -3.362 4.401 6.466 1.00 87.94 118 LEU A C 1
ATOM 960 O O . LEU A 1 118 ? -2.256 4.895 6.242 1.00 87.94 118 LEU A O 1
ATOM 964 N N . GLN A 1 119 ? -3.620 3.112 6.223 1.00 92.25 119 GLN A N 1
ATOM 965 C CA . GLN A 1 119 ? -2.636 2.198 5.629 1.00 92.25 119 GLN A CA 1
ATOM 966 C C . GLN A 1 119 ? -2.207 2.667 4.232 1.00 92.25 119 GLN A C 1
ATOM 968 O O . GLN A 1 119 ? -1.012 2.728 3.947 1.00 92.25 119 GLN A O 1
ATOM 973 N N . ILE A 1 120 ? -3.161 3.066 3.388 1.00 93.44 120 ILE A N 1
ATOM 974 C CA . ILE A 1 120 ? -2.928 3.602 2.042 1.00 93.44 120 ILE A CA 1
ATOM 975 C C . ILE A 1 120 ? -2.058 4.860 2.111 1.00 93.44 120 ILE A C 1
ATOM 977 O O . ILE A 1 120 ? -1.088 4.971 1.357 1.00 93.44 120 ILE A O 1
ATOM 981 N N . ALA A 1 121 ? -2.352 5.788 3.026 1.00 90.50 121 ALA A N 1
ATOM 982 C CA . ALA A 1 121 ? -1.548 6.994 3.209 1.00 90.50 121 ALA A CA 1
ATOM 983 C C . ALA A 1 121 ? -0.106 6.664 3.631 1.00 90.50 121 ALA A C 1
ATOM 985 O O . ALA A 1 121 ? 0.841 7.190 3.044 1.00 90.50 121 ALA A O 1
ATOM 986 N N . CYS A 1 122 ? 0.070 5.747 4.587 1.00 90.62 122 CYS A N 1
ATOM 987 C CA . CYS A 1 122 ? 1.392 5.330 5.062 1.00 90.62 122 CYS A CA 1
ATOM 988 C C . CYS A 1 122 ? 2.215 4.673 3.947 1.00 90.62 122 CYS A C 1
ATOM 990 O O . CYS A 1 122 ? 3.348 5.074 3.691 1.00 90.62 122 CYS A O 1
ATOM 992 N N . LEU A 1 123 ? 1.637 3.699 3.244 1.00 94.25 123 LEU A N 1
ATOM 993 C CA . LEU A 1 123 ? 2.304 2.992 2.149 1.00 94.25 123 LEU A CA 1
ATOM 994 C C . LEU A 1 123 ? 2.654 3.940 0.991 1.00 94.25 123 LEU A C 1
ATOM 996 O O . LEU A 1 123 ? 3.747 3.855 0.430 1.00 94.25 123 LEU A O 1
ATOM 1000 N N . SER A 1 124 ? 1.770 4.894 0.684 1.00 92.81 124 SER A N 1
ATOM 1001 C CA . SER A 1 124 ? 2.028 5.929 -0.324 1.00 92.81 124 SER A CA 1
ATOM 1002 C C . SER A 1 124 ? 3.190 6.845 0.076 1.00 92.81 124 SER A C 1
ATOM 1004 O O . SER A 1 124 ? 4.035 7.166 -0.761 1.00 92.81 124 SER A O 1
ATOM 1006 N N . ALA A 1 125 ? 3.272 7.237 1.354 1.00 89.75 125 ALA A N 1
ATOM 1007 C CA . ALA A 1 125 ? 4.369 8.054 1.876 1.00 89.75 125 ALA A CA 1
ATOM 1008 C C . ALA A 1 125 ? 5.722 7.339 1.750 1.00 89.75 125 ALA A C 1
ATOM 1010 O O . ALA A 1 125 ? 6.706 7.960 1.333 1.00 89.75 125 ALA A O 1
ATOM 1011 N N . ILE A 1 126 ? 5.755 6.040 2.081 1.00 90.56 126 ILE A N 1
ATOM 1012 C CA . ILE A 1 126 ? 6.950 5.189 1.975 1.00 90.56 126 ILE A CA 1
ATOM 1013 C C . ILE A 1 126 ? 7.398 5.103 0.515 1.00 90.56 126 ILE A C 1
ATOM 1015 O O . ILE A 1 126 ? 8.570 5.334 0.225 1.00 90.56 126 ILE A O 1
ATOM 1019 N N . TYR A 1 127 ? 6.469 4.837 -0.408 1.00 91.75 127 TYR A N 1
ATOM 1020 C CA . TYR A 1 127 ? 6.797 4.704 -1.827 1.00 91.75 127 TYR A CA 1
ATOM 1021 C C . TYR A 1 127 ? 7.398 5.998 -2.395 1.00 91.75 127 TYR A C 1
ATOM 1023 O O . TYR A 1 127 ? 8.442 5.972 -3.044 1.00 91.75 127 TYR A O 1
ATOM 1031 N N . LEU A 1 128 ? 6.786 7.147 -2.092 1.00 88.81 128 LEU A N 1
ATOM 1032 C CA . LEU A 1 128 ? 7.271 8.444 -2.569 1.00 88.81 128 LEU A CA 1
ATOM 1033 C C . LEU A 1 128 ? 8.628 8.836 -1.977 1.00 88.81 128 LEU A C 1
ATOM 1035 O O . LEU A 1 128 ? 9.381 9.550 -2.636 1.00 88.81 128 LEU A O 1
ATOM 1039 N N . ARG A 1 129 ? 8.976 8.358 -0.777 1.00 83.62 129 ARG A N 1
ATOM 1040 C CA . ARG A 1 129 ? 10.292 8.614 -0.169 1.00 83.62 129 ARG A CA 1
ATOM 1041 C C . ARG A 1 129 ? 11.431 7.939 -0.943 1.00 83.62 129 ARG A C 1
ATOM 1043 O O . ARG A 1 129 ? 12.528 8.478 -0.982 1.00 83.62 129 ARG A O 1
ATOM 1050 N N . GLY A 1 130 ? 11.162 6.796 -1.576 1.00 76.06 130 GLY A N 1
ATOM 1051 C CA . GLY A 1 130 ? 12.102 6.114 -2.473 1.00 76.06 130 GLY A CA 1
ATOM 1052 C C . GLY A 1 130 ? 12.126 6.670 -3.902 1.00 76.06 130 GLY A C 1
ATOM 1053 O O . GLY A 1 130 ? 12.795 6.104 -4.762 1.00 76.06 130 GLY A O 1
ATOM 1054 N N . SER A 1 131 ? 11.376 7.742 -4.176 1.00 74.25 131 SER A N 1
ATOM 1055 C CA . SER A 1 131 ? 11.295 8.382 -5.491 1.00 74.25 131 SER A CA 1
ATOM 1056 C C . SER A 1 131 ? 12.030 9.722 -5.508 1.00 74.25 131 SER A C 1
ATOM 1058 O O . SER A 1 131 ? 12.275 10.325 -4.466 1.00 74.25 131 SER A O 1
ATOM 1060 N N . SER A 1 132 ? 12.278 10.262 -6.700 1.00 68.00 132 SER A N 1
ATOM 1061 C CA . SER A 1 132 ? 12.886 11.585 -6.898 1.00 68.00 132 SER A CA 1
ATOM 1062 C C . SER A 1 132 ? 11.964 12.765 -6.525 1.00 68.00 132 SER A C 1
ATOM 1064 O O . SER A 1 132 ? 12.208 13.888 -6.958 1.00 68.00 132 SER A O 1
ATOM 1066 N N . THR A 1 133 ? 10.894 12.541 -5.745 1.00 67.69 133 THR A N 1
ATOM 1067 C CA . THR A 1 133 ? 9.900 13.568 -5.371 1.00 67.69 133 THR A CA 1
ATOM 1068 C C . THR A 1 133 ? 9.709 13.715 -3.847 1.00 67.69 133 THR A C 1
ATOM 1070 O O . THR A 1 133 ? 8.661 13.354 -3.301 1.00 67.69 133 THR A O 1
ATOM 1073 N N . PRO A 1 134 ? 10.682 14.303 -3.119 1.00 68.88 134 PRO A N 1
ATOM 1074 C CA . PRO A 1 134 ? 10.601 14.465 -1.661 1.00 68.88 134 PRO A CA 1
ATOM 1075 C C . PRO A 1 134 ? 9.372 15.264 -1.189 1.00 68.88 134 PRO A C 1
ATOM 1077 O O . PRO A 1 134 ? 8.726 14.892 -0.207 1.00 68.88 134 PRO A O 1
ATOM 1080 N N . GLU A 1 135 ? 8.988 16.319 -1.917 1.00 72.81 135 GLU A N 1
ATOM 1081 C CA . GLU A 1 135 ? 7.840 17.173 -1.565 1.00 72.81 135 GLU A CA 1
ATOM 1082 C C . GLU A 1 135 ? 6.494 16.436 -1.647 1.00 72.81 135 GLU A C 1
ATOM 1084 O O . GLU A 1 135 ? 5.585 16.662 -0.837 1.00 72.81 135 GLU A O 1
ATOM 1089 N N . ALA A 1 136 ? 6.365 15.496 -2.589 1.00 75.50 136 ALA A N 1
ATOM 1090 C CA . ALA A 1 136 ? 5.174 14.663 -2.701 1.00 75.50 136 ALA A CA 1
ATOM 1091 C C . ALA A 1 136 ? 5.043 13.734 -1.481 1.00 75.50 136 ALA A C 1
ATOM 1093 O O . ALA A 1 136 ? 3.955 13.619 -0.913 1.00 75.50 136 ALA A O 1
ATOM 1094 N N . SER A 1 137 ? 6.150 13.134 -1.021 1.00 77.69 137 SER A N 1
ATOM 1095 C CA . SER A 1 137 ? 6.165 12.305 0.195 1.00 77.69 137 SER A CA 1
ATOM 1096 C C . SER A 1 137 ? 5.752 13.104 1.438 1.00 77.69 137 SER A C 1
ATOM 1098 O O . SER A 1 137 ? 4.936 12.626 2.234 1.00 77.69 137 SER A O 1
ATOM 1100 N N . ARG A 1 138 ? 6.228 14.351 1.578 1.00 76.88 138 ARG A N 1
ATOM 1101 C CA . ARG A 1 138 ? 5.833 15.254 2.678 1.00 76.88 138 ARG A CA 1
ATOM 1102 C C . ARG A 1 138 ? 4.337 15.554 2.670 1.00 76.88 138 ARG A C 1
ATOM 1104 O O . ARG A 1 138 ? 3.673 15.398 3.694 1.00 76.88 138 ARG A O 1
ATOM 1111 N N . THR A 1 139 ? 3.799 15.911 1.505 1.00 82.25 139 THR A N 1
ATOM 1112 C CA . THR A 1 139 ? 2.365 16.196 1.331 1.00 82.25 139 THR A CA 1
ATOM 1113 C C . THR A 1 139 ? 1.511 14.997 1.742 1.00 82.25 139 THR A C 1
ATOM 1115 O O . THR A 1 139 ? 0.579 15.125 2.536 1.00 82.25 139 THR A O 1
ATOM 1118 N N . VAL A 1 140 ? 1.867 13.808 1.254 1.00 82.31 140 VAL A N 1
ATOM 1119 C CA . VAL A 1 140 ? 1.157 12.560 1.556 1.00 82.31 140 VAL A CA 1
ATOM 1120 C C . VAL A 1 140 ? 1.256 12.182 3.035 1.00 82.31 140 VAL A C 1
ATOM 1122 O O . VAL A 1 140 ? 0.266 11.746 3.624 1.00 82.31 140 VAL A O 1
ATOM 1125 N N . THR A 1 141 ? 2.408 12.413 3.663 1.00 82.06 141 THR A N 1
ATOM 1126 C CA . THR A 1 141 ? 2.585 12.199 5.108 1.00 82.06 141 THR A CA 1
ATOM 1127 C C . THR A 1 141 ? 1.664 13.112 5.922 1.00 82.06 141 THR A C 1
ATOM 1129 O O . THR A 1 141 ? 0.993 12.652 6.847 1.00 82.06 141 THR A O 1
ATOM 1132 N N . GLY A 1 142 ? 1.563 14.391 5.539 1.00 81.38 142 GLY A N 1
ATOM 1133 C CA . GLY A 1 142 ? 0.646 15.346 6.165 1.00 81.38 142 GLY A CA 1
ATOM 1134 C C . GLY A 1 142 ? -0.826 14.938 6.035 1.00 81.38 142 GLY A C 1
ATOM 1135 O O . GLY A 1 142 ? -1.580 15.027 7.007 1.00 81.38 142 GLY A O 1
ATOM 1136 N N . VAL A 1 143 ? -1.225 14.417 4.868 1.00 82.94 143 VAL A N 1
ATOM 1137 C CA . VAL A 1 143 ? -2.564 13.839 4.654 1.00 82.94 143 VAL A CA 1
ATOM 1138 C C . VAL A 1 143 ? -2.801 12.653 5.592 1.00 82.94 143 VAL A C 1
ATOM 1140 O O . VAL A 1 143 ? -3.821 12.618 6.275 1.00 82.94 143 VAL A O 1
ATOM 1143 N N . GLY A 1 144 ? -1.853 11.716 5.691 1.00 79.88 144 GLY A N 1
ATOM 1144 C CA . GLY A 1 144 ? -1.960 10.564 6.592 1.00 79.88 144 GLY A CA 1
ATOM 1145 C C . GLY A 1 144 ? -2.154 10.961 8.057 1.00 79.88 144 GLY A C 1
ATOM 1146 O O . GLY A 1 144 ? -3.026 10.412 8.732 1.00 79.88 144 GLY A O 1
ATOM 1147 N N . LEU A 1 145 ? -1.412 11.964 8.539 1.00 80.31 145 LEU A N 1
ATOM 1148 C CA . LEU A 1 145 ? -1.578 12.472 9.903 1.00 80.31 145 LEU A CA 1
ATOM 1149 C C . LEU A 1 145 ? -2.969 13.078 10.123 1.00 80.31 145 LEU A C 1
ATOM 1151 O O . LEU A 1 145 ? -3.587 12.819 11.157 1.00 80.31 145 LEU A O 1
ATOM 1155 N N . ARG A 1 146 ? -3.471 13.861 9.159 1.00 81.19 146 ARG A N 1
ATOM 1156 C CA . ARG A 1 146 ? -4.822 14.434 9.233 1.00 81.19 146 ARG A CA 1
ATOM 1157 C C . ARG A 1 146 ? -5.874 13.332 9.350 1.00 81.19 146 ARG A C 1
ATOM 1159 O O . ARG A 1 146 ? -6.688 13.383 10.265 1.00 81.19 146 ARG A O 1
ATOM 1166 N N . LEU A 1 147 ? -5.792 12.296 8.513 1.00 81.19 147 LEU A N 1
ATOM 1167 C CA . LEU A 1 147 ? -6.720 11.160 8.565 1.00 81.19 147 LEU A CA 1
ATOM 1168 C C . LEU A 1 147 ? -6.672 10.444 9.919 1.00 81.19 147 LEU A C 1
ATOM 1170 O O . LEU A 1 147 ? -7.709 10.112 10.493 1.00 81.19 147 LEU A O 1
ATOM 1174 N N . ALA A 1 148 ? -5.474 10.262 10.474 1.00 78.25 148 ALA A N 1
ATOM 1175 C CA . ALA A 1 148 ? -5.299 9.629 11.776 1.00 78.25 148 ALA A CA 1
ATOM 1176 C C . ALA A 1 148 ? -5.868 10.480 12.934 1.00 78.25 148 ALA A C 1
ATOM 1178 O O . ALA A 1 148 ? -6.361 9.952 13.938 1.00 78.25 148 ALA A O 1
ATOM 1179 N N . GLN A 1 149 ? -5.827 11.809 12.806 1.00 80.81 149 GLN A N 1
ATOM 1180 C CA . GLN A 1 149 ? -6.494 12.721 13.735 1.00 80.81 149 GLN A CA 1
ATOM 1181 C C . GLN A 1 149 ? -8.019 12.648 13.596 1.00 80.81 149 GLN A C 1
ATOM 1183 O O . GLN A 1 149 ? -8.697 12.548 14.620 1.00 80.81 149 GLN A O 1
ATOM 1188 N N . ASP A 1 150 ? -8.537 12.627 12.367 1.00 76.75 150 ASP A N 1
ATOM 1189 C CA . ASP A 1 150 ? -9.973 12.649 12.067 1.00 76.75 150 ASP A CA 1
ATOM 1190 C C . ASP A 1 150 ? -10.688 11.362 12.503 1.00 76.75 150 ASP A C 1
ATOM 1192 O O . ASP A 1 150 ? -11.767 11.431 13.092 1.00 76.75 150 ASP A O 1
ATOM 1196 N N . VAL A 1 151 ? -10.062 10.189 12.326 1.00 76.62 151 VAL A N 1
ATOM 1197 C CA . VAL A 1 151 ? -10.583 8.915 12.874 1.00 76.62 151 VAL A CA 1
ATOM 1198 C C . VAL A 1 151 ? -10.487 8.860 14.404 1.00 76.62 151 VAL A C 1
ATOM 1200 O O . VAL A 1 151 ? -11.079 8.005 15.057 1.00 76.62 151 VAL A O 1
ATOM 1203 N N . GLY A 1 152 ? -9.733 9.776 15.014 1.00 74.50 152 GLY A N 1
ATOM 1204 C CA . GLY A 1 152 ? -9.503 9.773 16.448 1.00 74.50 152 GLY A CA 1
ATOM 1205 C C . GLY A 1 152 ? -8.542 8.675 16.895 1.00 74.50 152 GLY A C 1
ATOM 1206 O O . GLY A 1 152 ? -8.652 8.237 18.037 1.00 74.50 152 GLY A O 1
ATOM 1207 N N . ALA A 1 153 ? -7.584 8.243 16.066 1.00 76.56 153 ALA A N 1
ATOM 1208 C CA . ALA A 1 153 ? -6.598 7.215 16.441 1.00 76.56 153 ALA A CA 1
ATOM 1209 C C . ALA A 1 153 ? -5.769 7.614 17.686 1.00 76.56 153 ALA A C 1
ATOM 1211 O O . ALA A 1 153 ? -5.257 6.779 18.428 1.00 76.56 153 ALA A O 1
ATOM 1212 N N . HIS A 1 154 ? -5.699 8.908 17.991 1.00 73.19 154 HIS A N 1
ATOM 1213 C CA . HIS A 1 154 ? -5.087 9.437 19.209 1.00 73.19 154 HIS A CA 1
ATOM 1214 C C . HIS A 1 154 ? -5.954 9.271 20.479 1.00 73.19 154 HIS A C 1
ATOM 1216 O O . HIS A 1 154 ? -5.490 9.546 21.585 1.00 73.19 154 HIS A O 1
ATOM 1222 N N . ARG A 1 155 ? -7.224 8.861 20.360 1.00 74.62 155 ARG A N 1
ATOM 1223 C CA . ARG A 1 155 ? -8.187 8.787 21.470 1.00 74.62 155 ARG A CA 1
ATOM 1224 C C . ARG A 1 155 ? -8.453 7.338 21.856 1.00 74.62 155 ARG A C 1
ATOM 1226 O O . ARG A 1 155 ? -8.939 6.552 21.055 1.00 74.62 155 ARG A O 1
ATOM 1233 N N . LYS A 1 156 ? -8.281 7.015 23.142 1.00 67.31 156 LYS A N 1
ATOM 1234 C CA . LYS A 1 156 ? -8.577 5.677 23.693 1.00 67.31 156 LYS A CA 1
ATOM 1235 C C . LYS A 1 156 ? -10.023 5.217 23.436 1.00 67.31 156 LYS A C 1
ATOM 1237 O O . LYS A 1 156 ? -10.269 4.029 23.276 1.00 67.31 156 LYS A O 1
ATOM 1242 N N . LYS A 1 157 ? -10.974 6.159 23.365 1.00 74.75 157 LYS A N 1
ATOM 1243 C CA . LYS A 1 157 ? -12.400 5.888 23.112 1.00 74.75 157 LYS A CA 1
ATOM 1244 C C . LYS A 1 157 ? -12.671 5.303 21.718 1.00 74.75 157 LYS A C 1
ATOM 1246 O O . LYS A 1 157 ? -13.644 4.581 21.563 1.00 74.75 157 LYS A O 1
ATOM 1251 N N . THR A 1 158 ? -11.823 5.583 20.732 1.00 72.00 158 THR A N 1
ATOM 1252 C CA . THR A 1 158 ? -11.970 5.085 19.352 1.00 72.00 158 THR A CA 1
ATOM 1253 C C . THR A 1 158 ? -11.882 3.561 19.279 1.00 72.00 158 THR A C 1
ATOM 1255 O O . THR A 1 158 ? -12.516 2.940 18.435 1.00 72.00 158 THR A O 1
ATOM 1258 N N . TYR A 1 159 ? -11.156 2.949 20.214 1.00 74.50 159 TYR A N 1
ATOM 1259 C CA . TYR A 1 159 ? -10.842 1.524 20.190 1.00 74.50 159 TYR A CA 1
ATOM 1260 C C . TYR A 1 159 ? -11.825 0.647 20.968 1.00 74.50 159 TYR A C 1
ATOM 1262 O O . TYR A 1 159 ? -11.748 -0.572 20.884 1.00 74.50 159 TYR A O 1
ATOM 1270 N N . SER A 1 160 ? -12.773 1.226 21.716 1.00 71.81 160 SER A N 1
ATOM 1271 C CA . SER A 1 160 ? -13.561 0.469 22.703 1.00 71.81 160 SER A CA 1
ATOM 1272 C C . SER A 1 160 ? -14.432 -0.654 22.123 1.00 71.81 160 SER A C 1
ATOM 1274 O O . SER A 1 160 ? -14.839 -1.526 22.879 1.00 71.81 160 SER A O 1
ATOM 1276 N N . ASN A 1 161 ? -14.709 -0.634 20.814 1.00 74.88 161 ASN A N 1
ATOM 1277 C CA . ASN A 1 161 ? -15.521 -1.630 20.102 1.00 74.88 161 ASN A CA 1
ATOM 1278 C C . ASN A 1 161 ? -14.810 -2.207 18.856 1.00 74.88 161 ASN A C 1
ATOM 1280 O O . ASN A 1 161 ? -15.470 -2.774 17.987 1.00 74.88 161 ASN A O 1
ATOM 1284 N N . MET A 1 162 ? -13.492 -2.023 18.728 1.00 78.69 162 MET A N 1
ATOM 1285 C CA . MET A 1 162 ? -12.717 -2.455 17.560 1.00 78.69 162 MET A CA 1
ATOM 1286 C C . MET A 1 162 ? -12.074 -3.832 17.814 1.00 78.69 162 MET A C 1
ATOM 1288 O O . MET A 1 162 ? -11.613 -4.081 18.929 1.00 78.69 162 MET A O 1
ATOM 1292 N N . PRO A 1 163 ? -12.003 -4.739 16.820 1.00 83.31 163 PRO A N 1
ATOM 1293 C CA . PRO A 1 163 ? -11.204 -5.956 16.936 1.00 83.31 163 PRO A CA 1
ATOM 1294 C C . PRO A 1 163 ? -9.744 -5.632 17.285 1.00 83.31 163 PRO A C 1
ATOM 1296 O O . PRO A 1 163 ? -9.147 -4.740 16.686 1.00 83.31 163 PRO A O 1
ATOM 1299 N N . LEU A 1 164 ? -9.136 -6.399 18.198 1.00 85.06 164 LEU A N 1
ATOM 1300 C CA . LEU A 1 164 ? -7.780 -6.134 18.709 1.00 85.06 164 LEU A CA 1
ATOM 1301 C C . LEU A 1 164 ? -6.725 -5.978 17.595 1.00 85.06 164 LEU A C 1
ATOM 1303 O O . LEU A 1 164 ? -5.826 -5.148 17.689 1.00 85.06 164 LEU A O 1
ATOM 1307 N N . VAL A 1 165 ? -6.839 -6.768 16.522 1.00 85.44 165 VAL A N 1
ATOM 1308 C CA . VAL A 1 165 ? -5.920 -6.694 15.374 1.00 85.44 165 VAL A CA 1
ATOM 1309 C C . VAL A 1 165 ? -6.043 -5.352 14.651 1.00 85.44 165 VAL A C 1
ATOM 1311 O O . VAL A 1 165 ? -5.029 -4.751 14.307 1.00 85.44 165 VAL A O 1
ATOM 1314 N N . GLU A 1 166 ? -7.263 -4.865 14.434 1.00 82.94 166 GLU A N 1
ATOM 1315 C CA . GLU A 1 166 ? -7.502 -3.576 13.778 1.00 82.94 166 GLU A CA 1
ATOM 1316 C C . GLU A 1 166 ? -7.046 -2.410 14.661 1.00 82.94 166 GLU A C 1
ATOM 1318 O O . GLU A 1 166 ? -6.421 -1.475 14.158 1.00 82.94 166 GLU A O 1
ATOM 1323 N N . GLU A 1 167 ? -7.268 -2.506 15.976 1.00 84.81 167 GLU A N 1
ATOM 1324 C CA . GLU A 1 167 ? -6.778 -1.535 16.959 1.00 84.81 167 GLU A CA 1
ATOM 1325 C C . GLU A 1 167 ? -5.249 -1.400 16.890 1.00 84.81 167 GLU A C 1
ATOM 1327 O O . GLU A 1 167 ? -4.719 -0.292 16.769 1.00 84.81 167 GLU A O 1
ATOM 1332 N N . GLU A 1 168 ? -4.525 -2.520 16.929 1.00 86.62 168 GLU A N 1
ATOM 1333 C CA . GLU A 1 168 ? -3.061 -2.507 16.891 1.00 86.62 168 GLU A CA 1
ATOM 1334 C C . GLU A 1 168 ? -2.514 -1.995 15.552 1.00 86.62 168 GLU A C 1
ATOM 1336 O O . GLU A 1 168 ? -1.545 -1.231 15.531 1.00 86.62 168 GLU A O 1
ATOM 1341 N N . LEU A 1 169 ? -3.147 -2.348 14.429 1.00 86.25 169 LEU A N 1
ATOM 1342 C CA . LEU A 1 169 ? -2.759 -1.832 13.112 1.00 86.25 169 LEU A CA 1
ATOM 1343 C C . LEU A 1 169 ? -3.002 -0.325 12.994 1.00 86.25 169 LEU A C 1
ATOM 1345 O O . LEU A 1 169 ? -2.143 0.397 12.482 1.00 86.25 169 LEU A O 1
ATOM 1349 N N . MET A 1 170 ? -4.127 0.166 13.514 1.00 84.00 170 MET A N 1
ATOM 1350 C CA . MET A 1 170 ? -4.451 1.591 13.505 1.00 84.00 170 MET A CA 1
ATOM 1351 C C . MET A 1 170 ? -3.454 2.398 14.342 1.00 84.00 170 MET A C 1
ATOM 1353 O O . MET A 1 170 ? -2.946 3.419 13.873 1.00 84.00 170 MET A O 1
ATOM 1357 N N . LYS A 1 171 ? -3.098 1.915 15.541 1.00 83.12 171 LYS A N 1
ATOM 1358 C CA . LYS A 1 171 ? -2.061 2.545 16.375 1.00 83.12 171 LYS A CA 1
ATOM 1359 C C . LYS A 1 171 ? -0.714 2.595 15.660 1.00 83.12 171 LYS A C 1
ATOM 1361 O O . LYS A 1 171 ? -0.071 3.642 15.654 1.00 83.12 171 LYS A O 1
ATOM 1366 N N . ARG A 1 172 ? -0.273 1.490 15.048 1.00 85.81 172 ARG A N 1
ATOM 1367 C CA . ARG A 1 172 ? 1.017 1.426 14.333 1.00 85.81 172 ARG A CA 1
ATOM 1368 C C . ARG A 1 172 ? 1.074 2.412 13.175 1.00 85.81 172 ARG A C 1
ATOM 1370 O O . ARG A 1 172 ? 2.060 3.132 13.039 1.00 85.81 172 ARG A O 1
ATOM 1377 N N . ALA A 1 173 ? 0.010 2.482 12.381 1.00 82.56 173 ALA A N 1
ATOM 1378 C CA . ALA A 1 173 ? -0.058 3.405 11.259 1.00 82.56 173 ALA A CA 1
ATOM 1379 C C . ALA A 1 173 ? -0.110 4.876 11.725 1.00 82.56 173 ALA A C 1
ATOM 1381 O O . ALA A 1 173 ? 0.570 5.725 11.149 1.00 82.56 173 ALA A O 1
ATOM 1382 N N . PHE A 1 174 ? -0.811 5.172 12.829 1.00 81.88 174 PHE A N 1
ATOM 1383 C CA . PHE A 1 174 ? -0.779 6.494 13.471 1.00 81.88 174 PHE A CA 1
ATOM 1384 C C . PHE A 1 174 ? 0.641 6.886 13.906 1.00 81.88 174 PHE A C 1
ATOM 1386 O O . PHE A 1 174 ? 1.116 7.970 13.560 1.00 81.88 174 PHE A O 1
ATOM 1393 N N . TRP A 1 175 ? 1.341 6.005 14.628 1.00 81.38 175 TRP A N 1
ATOM 1394 C CA . TRP A 1 175 ? 2.694 6.287 15.113 1.00 81.38 175 TRP A CA 1
ATOM 1395 C C . TRP A 1 175 ? 3.704 6.438 13.979 1.00 81.38 175 TRP A C 1
ATOM 1397 O O . TRP A 1 175 ? 4.562 7.317 14.049 1.00 81.38 175 TRP A O 1
ATOM 1407 N N . PHE A 1 176 ? 3.575 5.649 12.910 1.00 83.81 176 PHE A N 1
ATOM 1408 C CA . PHE A 1 176 ? 4.384 5.842 11.711 1.00 83.81 176 PHE A CA 1
ATOM 1409 C C . PHE A 1 176 ? 4.164 7.231 11.102 1.00 83.81 176 PHE A C 1
ATOM 1411 O O . PHE A 1 176 ? 5.138 7.944 10.875 1.00 83.81 176 PHE A O 1
ATOM 1418 N N . ALA A 1 177 ? 2.912 7.643 10.879 1.00 77.75 177 ALA A N 1
ATOM 1419 C CA . ALA A 1 177 ? 2.612 8.955 10.303 1.00 77.75 177 ALA A CA 1
ATOM 1420 C C . ALA A 1 177 ? 3.158 10.106 11.172 1.00 77.75 177 ALA A C 1
ATOM 1422 O O . ALA A 1 177 ? 3.709 11.073 10.643 1.00 77.75 177 ALA A O 1
ATOM 1423 N N . ALA A 1 178 ? 3.063 9.981 12.500 1.00 76.06 178 ALA A N 1
ATOM 1424 C CA . ALA A 1 178 ? 3.607 10.959 13.441 1.00 76.06 178 ALA A CA 1
ATOM 1425 C C . ALA A 1 178 ? 5.147 11.046 13.383 1.00 76.06 178 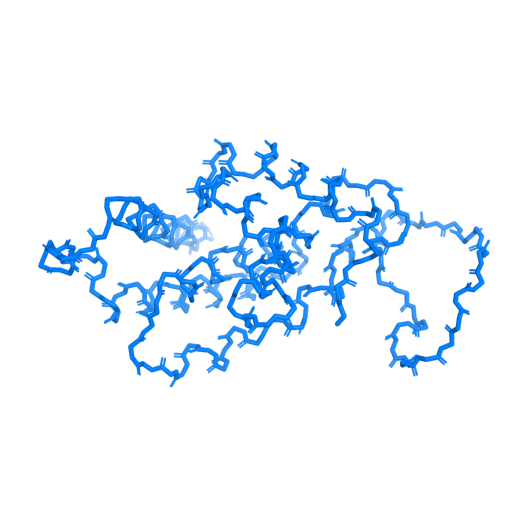ALA A C 1
ATOM 1427 O O . ALA A 1 178 ? 5.697 12.144 13.282 1.00 76.06 178 ALA A O 1
ATOM 1428 N N . LEU A 1 179 ? 5.847 9.906 13.394 1.00 81.25 179 LEU A N 1
ATOM 1429 C CA . LEU A 1 179 ? 7.314 9.854 13.310 1.00 81.25 179 LEU A CA 1
ATOM 1430 C C . LEU A 1 179 ? 7.832 10.327 11.946 1.00 81.25 179 LEU A C 1
ATOM 1432 O O . LEU A 1 179 ? 8.797 11.089 11.871 1.00 81.25 179 LEU A O 1
ATOM 1436 N N . ALA A 1 180 ? 7.172 9.912 10.863 1.00 76.88 180 ALA A N 1
ATOM 1437 C CA . ALA A 1 180 ? 7.532 10.296 9.505 1.00 76.88 180 ALA A CA 1
ATOM 1438 C C . ALA A 1 180 ? 7.464 11.816 9.301 1.00 76.88 180 ALA A C 1
ATOM 1440 O O . ALA A 1 180 ? 8.292 12.354 8.567 1.00 76.88 180 ALA A O 1
ATOM 1441 N N . LEU A 1 181 ? 6.537 12.504 9.977 1.00 68.06 181 LEU A N 1
ATOM 1442 C CA . LEU A 1 181 ? 6.463 13.964 9.973 1.00 68.06 181 LEU A CA 1
ATOM 1443 C C . LEU A 1 181 ? 7.539 14.610 10.862 1.00 68.06 181 LEU A C 1
ATOM 1445 O O . LEU A 1 181 ? 8.145 15.590 10.441 1.00 68.06 181 LEU A O 1
ATOM 1449 N N . GLY A 1 182 ? 7.812 14.051 12.049 1.00 60.59 182 GLY A N 1
ATOM 1450 C CA . GLY A 1 182 ? 8.837 14.565 12.971 1.00 60.59 182 GLY A CA 1
ATOM 1451 C C . GLY A 1 182 ? 10.229 14.623 12.337 1.00 60.59 182 GLY A C 1
ATOM 1452 O O . GLY A 1 182 ? 10.846 15.681 12.302 1.00 60.59 182 GLY A O 1
ATOM 1453 N N . THR A 1 183 ? 10.650 13.534 11.689 1.00 60.62 183 THR A N 1
ATOM 1454 C CA . THR A 1 183 ? 11.925 13.483 10.938 1.00 60.62 183 THR A CA 1
ATOM 1455 C C . THR A 1 183 ? 12.006 14.473 9.768 1.00 60.62 183 THR A C 1
ATOM 1457 O O . THR A 1 183 ? 13.093 14.764 9.281 1.00 60.62 183 THR A O 1
ATOM 1460 N N . SER A 1 184 ? 10.868 14.997 9.295 1.00 54.34 184 SER A N 1
ATOM 1461 C CA . SER A 1 184 ? 10.827 15.988 8.216 1.00 54.34 184 SER A CA 1
ATOM 1462 C C . SER A 1 184 ? 11.005 17.427 8.706 1.00 54.34 184 SER A C 1
ATOM 1464 O O . SER A 1 184 ? 11.269 18.293 7.873 1.00 54.34 184 SER A O 1
ATOM 1466 N N . LEU A 1 185 ? 10.820 17.697 10.002 1.00 50.56 185 LEU A N 1
ATOM 1467 C CA . LEU A 1 185 ? 11.013 19.028 10.588 1.00 50.56 185 LEU A CA 1
ATOM 1468 C C . LEU A 1 185 ? 12.475 19.263 10.975 1.00 50.56 185 LEU A C 1
ATOM 1470 O O . LEU A 1 185 ? 12.960 20.379 10.823 1.00 50.56 185 LEU A O 1
ATOM 1474 N N . ASP A 1 186 ? 13.185 18.208 11.376 1.00 52.19 186 ASP A N 1
ATOM 1475 C CA . ASP A 1 186 ? 14.603 18.297 11.741 1.00 52.19 186 ASP A CA 1
ATOM 1476 C C . ASP A 1 186 ? 15.490 18.674 10.536 1.00 52.19 186 ASP A C 1
ATOM 1478 O O . ASP A 1 186 ? 16.449 19.416 10.686 1.00 52.19 186 ASP A O 1
ATOM 1482 N N . GLY A 1 187 ? 15.121 18.273 9.313 1.00 51.44 187 GLY A N 1
ATOM 1483 C CA . GLY A 1 187 ? 15.851 18.622 8.082 1.00 51.44 187 GLY A CA 1
ATOM 1484 C C . GLY A 1 187 ? 15.585 20.025 7.510 1.00 51.44 187 GLY A C 1
ATOM 1485 O O . GLY A 1 187 ? 15.980 20.289 6.377 1.00 51.44 187 GLY A O 1
ATOM 1486 N N . LEU A 1 188 ? 14.859 20.893 8.224 1.00 45.03 188 LEU A N 1
ATOM 1487 C CA . LEU A 1 188 ? 14.586 22.292 7.841 1.00 45.03 188 LEU A CA 1
ATOM 1488 C C . LEU A 1 188 ? 15.292 23.311 8.755 1.00 45.03 188 LEU A C 1
ATOM 1490 O O . LEU A 1 188 ? 15.101 24.514 8.578 1.00 45.03 188 LEU A O 1
ATOM 1494 N N . VAL A 1 189 ? 16.058 22.838 9.744 1.00 44.12 189 VAL A N 1
ATOM 1495 C CA . VAL A 1 189 ? 16.739 23.676 10.747 1.00 44.12 189 VAL A CA 1
ATOM 1496 C C . VAL A 1 189 ? 18.264 23.723 10.534 1.00 44.12 189 VAL A C 1
ATOM 1498 O O . VAL A 1 189 ? 18.943 24.453 11.252 1.00 44.12 189 VAL A O 1
ATOM 1501 N N . ASP A 1 190 ? 18.785 23.042 9.509 1.00 39.19 190 ASP A N 1
ATOM 1502 C CA . ASP A 1 190 ? 20.199 23.091 9.102 1.00 39.19 190 ASP A CA 1
ATOM 1503 C C . ASP A 1 190 ? 20.438 24.000 7.883 1.00 39.19 190 ASP A C 1
ATOM 1505 O O . ASP A 1 190 ? 19.652 23.918 6.906 1.00 39.19 190 ASP A O 1
#

Foldseek 3Di:
DAQDPVCLVQLLVQLCVPPCVPQVLDDVVVLVVCVVVVVLVPPVLNVLLSLLSSQNSQLVDPDLSQFDDPCVVDPDDDDDPPPDDDDPVRSLRGSVVSLVVRPLVVQLVDPLHASSNLSSLLSNLVSCVSHPHPPSSLVSLVSSLVNLVSCVLVDPVSPPPPDPVSNVSSVSSNVSSVVSNVVVVVVVPD

Sequence (190 aa):
MFPPADLIPTLVSHYFEFYNGYIPILHRPLFLQSLEAKRHLHDDDFGSVLLLVCALGARFCDDPRVLWREGDKEQGKDGSDDEMEVDDAGWHSAGWKWFIQVRLLRRAMVPPPGLFDLQIACLSAIYLRGSSTPEASRTVTGVGLRLAQDVGAHRKKTYSNMPLVEEELMKRAFWFAALALGTSLDGLVD